Protein AF-A0AAU9VCQ1-F1 (afdb_monomer)

Mean predicted aligned error: 13.89 Å

pLDDT: mean 74.75, std 22.32, range [23.86, 97.75]

Foldseek 3Di:
DPDPPPDPDPVVCLQPLVLLLVLLVVLLLVLLVVVVVVVVVCVVVCVVDDDDDDDDDDDDDDDDDDDDDDDDDDDDDDDDQPLQPPPPPPCCVVVLVVVDDPPDDPDDDDVVVVVSVVVSVVSLVCQCVLVLFLQSNLSSVSSVVVVLVVLCLQCLLQLPLSSVLVSLVLVLLLCLLVVVVVSNVVSVRVSSVSVCCVVVVNPVVVVSSVRVQWDAPDPDRSRTDGPVVVCCVPVVPLQADPPDDCPPPDPDPVVVVVCVVCSVVVSVVVVVVCVVVVVDDDPPPCPCVDPVNVVVSVVVSVVSSVLQVVQPNSRDSPDDRHFHADSNHRDTDDPVVSCSSSCSSVSSVVSSVVVSVVSNVVPVD

Solvent-accessible surface area (backbone atoms only — not comparable to full-atom values): 21410 Å² total; per-residue (Å²): 130,87,59,93,80,76,63,91,46,64,77,55,52,73,54,47,52,58,42,54,34,51,33,49,52,47,53,49,48,53,49,49,52,53,49,52,50,58,48,50,62,41,54,73,57,41,80,85,59,82,83,83,84,91,83,84,85,86,88,86,88,86,82,89,88,83,90,88,87,87,86,88,88,80,87,89,76,94,77,79,53,92,72,53,71,95,35,55,70,56,51,44,60,45,55,51,52,73,65,54,81,77,88,56,86,85,75,89,62,63,66,76,52,49,52,54,51,50,55,46,53,53,51,53,47,42,26,66,76,34,80,60,12,45,26,23,17,45,58,54,48,50,33,51,58,47,48,43,54,49,44,33,53,45,12,39,20,68,27,39,49,68,49,33,51,54,31,50,58,65,48,37,18,52,23,44,45,70,70,33,66,68,61,25,53,53,48,52,54,51,50,52,61,54,52,42,29,69,73,72,66,33,76,62,42,56,45,38,52,76,18,74,72,24,48,66,87,52,92,56,83,69,42,26,38,52,54,64,64,50,42,50,72,39,67,47,45,78,67,48,47,94,78,63,62,87,69,87,70,62,94,49,65,67,59,54,50,51,46,65,76,45,42,69,56,52,52,52,53,54,49,52,52,25,54,78,69,66,67,56,78,75,84,63,83,57,60,74,73,34,65,74,43,46,59,48,48,53,49,54,34,50,55,49,42,54,46,26,67,72,56,42,48,55,67,54,88,88,56,67,43,92,43,35,52,38,56,89,74,59,45,69,57,54,70,71,59,46,51,54,62,64,42,32,61,60,52,0,44,54,48,46,54,50,50,55,52,56,60,48,62,67,71,82,112

Radius of gyration: 26.29 Å; Cα contacts (8 Å, |Δi|>4): 266; chains: 1; bounding box: 58×57×84 Å

Structure (mmCIF, N/CA/C/O backbone):
data_AF-A0AAU9VCQ1-F1
#
_entry.id   AF-A0AAU9VCQ1-F1
#
loop_
_atom_site.group_PDB
_atom_site.id
_atom_site.type_symbol
_atom_site.label_atom_id
_atom_site.label_alt_id
_atom_site.label_comp_id
_atom_site.label_asym_id
_atom_site.label_entity_id
_atom_site.label_seq_id
_atom_site.pdbx_PDB_ins_code
_atom_site.Cartn_x
_atom_site.Cartn_y
_atom_site.Cartn_z
_atom_site.occupancy
_atom_site.B_iso_or_equiv
_atom_site.auth_seq_id
_atom_site.auth_comp_id
_atom_site.auth_asym_id
_atom_site.auth_atom_id
_atom_site.pdbx_PDB_model_num
ATOM 1 N N . MET A 1 1 ? -13.057 24.698 0.449 1.00 27.52 1 MET A N 1
ATOM 2 C CA . MET A 1 1 ? -11.752 23.993 0.407 1.00 27.52 1 MET A CA 1
ATOM 3 C C . MET A 1 1 ? -11.819 22.985 -0.728 1.00 27.52 1 MET A C 1
ATOM 5 O O . MET A 1 1 ? -12.890 22.421 -0.900 1.00 27.52 1 MET A O 1
ATOM 9 N N . ASN A 1 2 ? -10.744 22.734 -1.480 1.00 27.31 2 ASN A N 1
ATOM 10 C CA . ASN A 1 2 ? -10.744 21.600 -2.415 1.00 27.31 2 ASN A CA 1
ATOM 11 C C . ASN A 1 2 ? -10.636 20.309 -1.598 1.00 27.31 2 ASN A C 1
ATOM 13 O O . ASN A 1 2 ? -9.775 20.225 -0.716 1.00 27.31 2 ASN A O 1
ATOM 17 N N . ASN A 1 3 ? -11.518 19.343 -1.857 1.00 31.70 3 ASN A N 1
ATOM 18 C CA . ASN A 1 3 ? -11.683 18.176 -0.995 1.00 31.70 3 ASN A CA 1
ATOM 19 C C . ASN A 1 3 ? -10.390 17.367 -0.824 1.00 31.70 3 ASN A C 1
ATOM 21 O O . ASN A 1 3 ? -9.505 17.318 -1.682 1.00 31.70 3 ASN A O 1
ATOM 25 N N . PHE A 1 4 ? -10.319 16.687 0.317 1.00 43.22 4 PHE A N 1
ATOM 26 C CA . PHE A 1 4 ? -9.240 15.777 0.693 1.00 43.22 4 PHE A CA 1
ATOM 27 C C . PHE A 1 4 ? -9.042 14.631 -0.319 1.00 43.22 4 PHE A C 1
ATOM 29 O O . PHE A 1 4 ? -7.909 14.211 -0.540 1.00 43.22 4 PHE A O 1
ATOM 36 N N . ILE A 1 5 ? -10.132 14.192 -0.960 1.00 41.22 5 ILE A N 1
ATOM 37 C CA . ILE A 1 5 ? -10.200 13.015 -1.842 1.00 41.22 5 ILE A CA 1
ATOM 38 C C . ILE A 1 5 ? -9.986 13.379 -3.329 1.00 41.22 5 ILE A C 1
ATOM 40 O O . ILE A 1 5 ? -9.324 12.640 -4.050 1.00 41.22 5 ILE A O 1
ATOM 44 N N . ASP A 1 6 ? -10.454 14.546 -3.787 1.00 37.41 6 ASP A N 1
ATOM 45 C CA . ASP A 1 6 ? -10.572 14.862 -5.228 1.00 37.41 6 ASP A CA 1
ATOM 46 C C . ASP A 1 6 ? -9.259 15.282 -5.927 1.00 37.41 6 ASP A C 1
ATOM 48 O O . ASP A 1 6 ? -9.223 15.509 -7.141 1.00 37.41 6 ASP A O 1
ATOM 52 N N . SER A 1 7 ? -8.152 15.440 -5.193 1.00 36.19 7 SER A N 1
ATOM 53 C CA . SER A 1 7 ? -6.910 15.965 -5.776 1.00 36.19 7 SER A CA 1
ATOM 54 C C . SER A 1 7 ? -6.110 14.890 -6.521 1.00 36.19 7 SER A C 1
ATOM 56 O O . SER A 1 7 ? -5.372 14.129 -5.895 1.00 36.19 7 SER A O 1
ATOM 58 N N . LYS A 1 8 ? -6.158 14.918 -7.859 1.00 43.47 8 LYS A N 1
ATOM 59 C CA . LYS A 1 8 ? -5.460 14.020 -8.814 1.00 43.47 8 LYS A CA 1
ATOM 60 C C . LYS A 1 8 ? -3.911 14.038 -8.767 1.00 43.47 8 LYS A C 1
ATOM 62 O O . LYS A 1 8 ? -3.253 13.635 -9.721 1.00 43.47 8 LYS A O 1
ATOM 67 N N . HIS A 1 9 ? -3.292 14.520 -7.690 1.00 53.38 9 HIS A N 1
ATOM 68 C CA . HIS A 1 9 ? -1.838 14.605 -7.551 1.00 53.38 9 HIS A CA 1
ATOM 69 C C . HIS A 1 9 ? -1.263 13.357 -6.870 1.00 53.38 9 HIS A C 1
ATOM 71 O O . HIS A 1 9 ? -1.192 13.291 -5.642 1.00 53.38 9 HIS A O 1
ATOM 77 N N . PHE A 1 10 ? -0.746 12.425 -7.675 1.00 54.12 10 PHE A N 1
ATOM 78 C CA . PHE A 1 10 ? -0.017 11.217 -7.251 1.00 54.12 10 PHE A CA 1
ATOM 79 C C . PHE A 1 10 ? 0.967 11.457 -6.087 1.00 54.12 10 PHE A C 1
ATOM 81 O O . PHE A 1 10 ? 0.961 10.730 -5.093 1.00 54.12 10 PHE A O 1
ATOM 88 N N . ASN A 1 11 ? 1.757 12.537 -6.148 1.00 55.78 11 ASN A N 1
ATOM 89 C CA . ASN A 1 11 ? 2.726 12.898 -5.104 1.00 55.78 11 ASN A CA 1
ATOM 90 C C . ASN A 1 11 ? 2.094 13.261 -3.742 1.00 55.78 11 ASN A C 1
ATOM 92 O O . ASN A 1 11 ? 2.760 13.126 -2.716 1.00 55.78 11 ASN A O 1
ATOM 96 N N . ARG A 1 12 ? 0.821 13.689 -3.698 1.00 59.88 12 ARG A N 1
ATOM 97 C CA . ARG A 1 12 ? 0.073 13.911 -2.447 1.00 59.88 12 ARG A CA 1
ATOM 98 C C . ARG A 1 12 ? -0.344 12.568 -1.845 1.00 59.88 12 ARG A C 1
ATOM 100 O O . ARG A 1 12 ? -0.033 12.306 -0.686 1.00 59.88 12 ARG A O 1
ATOM 107 N N . CYS A 1 13 ? -0.954 11.697 -2.650 1.00 68.44 13 CYS A N 1
ATOM 108 C CA . CYS A 1 13 ? -1.373 10.346 -2.261 1.00 68.44 13 CYS A CA 1
ATOM 109 C C . CYS A 1 13 ? -0.189 9.512 -1.736 1.00 68.44 13 CYS A C 1
ATOM 111 O O . CYS A 1 13 ? -0.271 8.937 -0.651 1.00 68.44 13 CYS A O 1
ATOM 113 N N . LYS A 1 14 ? 0.953 9.548 -2.442 1.00 71.50 14 LYS A N 1
ATOM 114 C CA . LYS A 1 14 ? 2.205 8.842 -2.103 1.00 71.50 14 LYS A CA 1
ATOM 115 C C . LYS A 1 14 ? 2.759 9.161 -0.703 1.00 71.50 14 LYS A C 1
ATOM 117 O O . LYS A 1 14 ? 3.490 8.346 -0.150 1.00 71.50 14 LYS A O 1
ATOM 122 N N . ARG A 1 15 ? 2.420 10.324 -0.130 1.00 81.62 15 ARG A N 1
ATOM 123 C CA . ARG A 1 15 ? 2.764 10.716 1.251 1.00 81.62 15 ARG A CA 1
ATOM 124 C C . ARG A 1 15 ? 1.598 10.530 2.225 1.00 81.62 15 ARG A C 1
ATOM 126 O O . ARG A 1 15 ? 1.821 10.178 3.377 1.00 81.62 15 ARG A O 1
ATOM 133 N N . LEU A 1 16 ? 0.368 10.777 1.777 1.00 85.56 16 LEU A N 1
ATOM 134 C CA . LEU A 1 16 ? -0.821 10.779 2.625 1.00 85.56 16 LEU A CA 1
ATOM 135 C C . LEU A 1 16 ? -1.233 9.372 3.081 1.00 85.56 16 LEU A C 1
ATOM 137 O O . LEU A 1 16 ? -1.441 9.171 4.275 1.00 85.56 16 LEU A O 1
ATOM 141 N N . HIS A 1 17 ? -1.313 8.396 2.171 1.00 91.38 17 HIS A N 1
ATOM 142 C CA . HIS A 1 17 ? -1.760 7.047 2.538 1.00 91.38 17 HIS A CA 1
ATOM 143 C C . HIS A 1 17 ? -0.839 6.364 3.568 1.00 91.38 17 HIS A C 1
ATOM 145 O O . HIS A 1 17 ? -1.377 5.824 4.534 1.00 91.38 17 HIS A O 1
ATOM 151 N N . PRO A 1 18 ? 0.508 6.457 3.470 1.00 92.38 18 PRO A N 1
ATOM 152 C CA . PRO A 1 18 ? 1.407 5.966 4.518 1.00 92.38 18 PRO A CA 1
ATOM 153 C C . PRO A 1 18 ? 1.221 6.642 5.883 1.00 92.38 18 PRO A C 1
ATOM 155 O O . PRO A 1 18 ? 1.295 5.956 6.895 1.00 92.38 18 PRO A O 1
ATOM 158 N N . LEU A 1 19 ? 0.932 7.951 5.939 1.00 93.06 19 LEU A N 1
ATOM 159 C CA . LEU A 1 19 ? 0.664 8.642 7.212 1.00 93.06 19 LEU A CA 1
ATOM 160 C C . LEU A 1 19 ? -0.644 8.166 7.862 1.00 93.06 19 LEU A C 1
ATOM 162 O O . LEU A 1 19 ? -0.677 7.956 9.069 1.00 93.06 19 LEU A O 1
ATOM 166 N N . ILE A 1 20 ? -1.700 7.945 7.070 1.00 94.56 20 ILE A N 1
ATOM 167 C CA . ILE A 1 20 ? -2.965 7.372 7.565 1.00 94.56 20 ILE A CA 1
ATOM 168 C C . ILE A 1 20 ? -2.750 5.919 8.018 1.00 94.56 20 ILE A C 1
ATOM 170 O O . ILE A 1 20 ? -3.224 5.532 9.080 1.00 94.56 20 ILE A O 1
ATOM 174 N N . SER A 1 21 ? -1.999 5.124 7.251 1.00 96.12 21 SER A N 1
ATOM 175 C CA . SER A 1 21 ? -1.662 3.740 7.606 1.00 96.12 21 SER A CA 1
ATOM 176 C C . SER A 1 21 ? -0.865 3.661 8.910 1.00 96.12 21 SER A C 1
ATOM 178 O O . SER A 1 21 ? -1.168 2.823 9.752 1.00 96.12 21 SER A O 1
ATOM 180 N N . ALA A 1 22 ? 0.105 4.558 9.111 1.00 96.06 22 ALA A N 1
ATOM 181 C CA . ALA A 1 22 ? 0.860 4.654 10.357 1.00 96.06 22 ALA A CA 1
ATOM 182 C C . ALA A 1 22 ? -0.028 5.085 11.536 1.00 96.06 22 ALA A C 1
ATOM 184 O O . ALA A 1 22 ? 0.068 4.493 12.604 1.00 96.06 22 ALA A O 1
ATOM 185 N N . ALA A 1 23 ? -0.929 6.057 11.346 1.00 97.00 23 ALA A N 1
ATOM 186 C CA . ALA A 1 23 ? -1.889 6.459 12.377 1.00 97.00 23 ALA A CA 1
ATOM 187 C C . ALA A 1 23 ? -2.790 5.289 12.808 1.00 97.00 23 ALA A C 1
ATOM 189 O O . ALA A 1 23 ? -2.938 5.037 13.999 1.00 97.00 23 ALA A O 1
ATOM 190 N N . LEU A 1 24 ? -3.339 4.538 11.848 1.00 97.75 24 LEU A N 1
ATOM 191 C CA . LEU A 1 24 ? -4.178 3.368 12.118 1.00 97.75 24 LEU A CA 1
ATOM 192 C C . LEU A 1 24 ? -3.393 2.231 12.792 1.00 97.75 24 LEU A C 1
ATOM 194 O O . LEU A 1 24 ? -3.896 1.637 13.737 1.00 97.75 24 LEU A O 1
ATOM 198 N N . GLN A 1 25 ? -2.154 1.961 12.368 1.00 97.00 25 GLN A N 1
ATOM 199 C CA . GLN A 1 25 ? -1.289 0.962 13.012 1.00 97.00 25 GLN A CA 1
ATOM 200 C C . GLN A 1 25 ? -0.899 1.361 14.446 1.00 97.00 25 GLN A C 1
ATOM 202 O O . GLN A 1 25 ? -0.820 0.488 15.305 1.00 97.00 25 GLN A O 1
ATOM 207 N N . ILE A 1 26 ? -0.706 2.657 14.728 1.00 96.81 26 ILE A N 1
ATOM 208 C CA . ILE A 1 26 ? -0.480 3.169 16.090 1.00 96.81 26 ILE A CA 1
ATOM 209 C C . ILE A 1 26 ? -1.734 2.976 16.948 1.00 96.81 26 ILE A C 1
ATOM 211 O O . ILE A 1 26 ? -1.635 2.381 18.013 1.00 96.81 26 ILE A O 1
ATOM 215 N N . LEU A 1 27 ? -2.911 3.399 16.473 1.00 97.25 27 LEU A N 1
ATOM 216 C CA . LEU A 1 27 ? -4.184 3.241 17.194 1.00 97.25 27 LEU A CA 1
ATOM 217 C C . LEU A 1 27 ? -4.510 1.768 17.498 1.00 97.25 27 LEU A C 1
ATOM 219 O O . LEU A 1 27 ? -4.931 1.433 18.602 1.00 97.25 27 LEU A O 1
ATOM 223 N N . HIS A 1 28 ? -4.270 0.880 16.532 1.00 97.56 28 HIS A N 1
ATOM 224 C CA . HIS A 1 28 ? -4.457 -0.562 16.677 1.00 97.56 28 HIS A CA 1
ATOM 225 C C . HIS A 1 28 ? -3.469 -1.183 17.685 1.00 97.56 28 HIS A C 1
ATOM 227 O O . HIS A 1 28 ? -3.849 -2.050 18.470 1.00 97.56 28 HIS A O 1
ATOM 233 N N . PHE A 1 29 ? -2.216 -0.713 17.718 1.00 96.38 29 PHE A N 1
ATOM 234 C CA . PHE A 1 29 ? -1.225 -1.155 18.704 1.00 96.38 29 PHE A CA 1
ATOM 235 C C . PHE A 1 29 ? -1.496 -0.592 20.109 1.00 96.38 29 PHE A C 1
ATOM 237 O O . PHE A 1 29 ? -1.371 -1.326 21.083 1.00 96.38 29 PHE A O 1
ATOM 244 N N . GLU A 1 30 ? -1.937 0.666 20.233 1.00 95.25 30 GLU A N 1
ATOM 245 C CA . GLU A 1 30 ? -2.430 1.235 21.498 1.00 95.25 30 GLU A CA 1
ATOM 246 C C . GLU A 1 30 ? -3.579 0.380 22.064 1.00 95.25 30 GLU A C 1
ATOM 248 O O . GLU A 1 30 ? -3.539 -0.016 23.228 1.00 95.25 30 GLU A O 1
ATOM 253 N N . GLN A 1 31 ? -4.554 0.013 21.224 1.00 95.56 31 GLN A N 1
ATOM 254 C CA . GLN A 1 31 ? -5.686 -0.825 21.624 1.00 95.56 31 GLN A CA 1
ATOM 255 C C . GLN A 1 31 ? -5.269 -2.249 22.043 1.00 95.56 31 GLN A C 1
ATOM 257 O O . GLN A 1 31 ? -5.830 -2.788 23.002 1.00 95.56 31 GLN A O 1
ATOM 262 N N . TYR A 1 32 ? -4.275 -2.838 21.369 1.00 95.38 32 TYR A N 1
ATOM 263 C CA . TYR A 1 32 ? -3.663 -4.114 21.758 1.00 95.38 32 TYR A CA 1
ATOM 264 C C . TYR A 1 32 ? -2.947 -4.028 23.114 1.00 95.38 32 TYR A C 1
ATOM 266 O O . TYR A 1 32 ? -3.140 -4.898 23.961 1.00 95.38 32 TYR A O 1
ATOM 274 N N . LEU A 1 33 ? -2.173 -2.967 23.369 1.00 93.31 33 LEU A N 1
ATOM 275 C CA . LEU A 1 33 ? -1.506 -2.777 24.662 1.00 93.31 33 LEU A CA 1
ATOM 276 C C . LEU A 1 33 ? -2.517 -2.621 25.808 1.00 93.31 33 LEU A C 1
ATOM 278 O O . LEU A 1 33 ? -2.337 -3.234 26.859 1.00 93.31 33 LEU A O 1
ATOM 282 N N . SER A 1 34 ? -3.613 -1.885 25.600 1.00 91.38 34 SER A N 1
ATOM 283 C CA . SER A 1 34 ? -4.709 -1.824 26.578 1.00 91.38 34 SER A CA 1
ATOM 284 C C . SER A 1 34 ? -5.420 -3.170 26.758 1.00 91.38 34 SER A C 1
ATOM 286 O O . SER A 1 34 ? -5.861 -3.483 27.861 1.00 91.38 34 SER A O 1
ATOM 288 N N . HIS A 1 35 ? -5.508 -4.002 25.715 1.00 87.81 35 HIS A N 1
ATOM 289 C CA . HIS A 1 35 ? -6.034 -5.363 25.837 1.00 87.81 35 HIS A CA 1
ATOM 290 C C . HIS A 1 35 ? -5.107 -6.269 26.667 1.00 87.81 35 HIS A C 1
ATOM 292 O O . HIS A 1 35 ? -5.603 -6.974 27.541 1.00 87.81 35 HIS A O 1
ATOM 298 N N . LEU A 1 36 ? -3.783 -6.196 26.473 1.00 87.81 36 LEU A N 1
ATOM 299 C CA . LEU A 1 36 ? -2.804 -6.908 27.308 1.00 87.81 36 LEU A CA 1
ATOM 300 C C . LEU A 1 36 ? -2.858 -6.470 28.778 1.00 87.81 36 LEU A C 1
ATOM 302 O O . LEU A 1 36 ? -2.822 -7.319 29.662 1.00 87.81 36 LEU A O 1
ATOM 306 N N . GLN A 1 37 ? -2.977 -5.167 29.050 1.00 83.44 37 GLN A N 1
ATOM 307 C CA . GLN A 1 37 ? -3.137 -4.654 30.418 1.00 83.44 37 GLN A CA 1
ATOM 308 C C . GLN A 1 37 ? -4.382 -5.259 31.081 1.00 83.44 37 GLN A C 1
ATOM 310 O O . GLN A 1 37 ? -4.270 -5.902 32.120 1.00 83.44 37 GLN A O 1
ATOM 315 N N . LEU A 1 38 ? -5.532 -5.200 30.402 1.00 73.12 38 LEU A N 1
ATOM 316 C CA . LEU A 1 38 ? -6.779 -5.813 30.870 1.00 73.12 38 LEU A CA 1
ATOM 317 C C . LEU A 1 38 ? -6.717 -7.346 31.005 1.00 73.12 38 LEU A C 1
ATOM 319 O O . LEU A 1 38 ? -7.539 -7.908 31.724 1.00 73.12 38 LEU A O 1
ATOM 323 N N . LEU A 1 39 ? -5.806 -8.037 30.310 1.00 72.06 39 LEU A N 1
ATOM 324 C CA . LEU A 1 39 ? -5.568 -9.474 30.489 1.00 72.06 39 LEU A CA 1
ATOM 325 C C . LEU A 1 39 ? -4.691 -9.759 31.714 1.00 72.06 39 LEU A C 1
ATOM 327 O O . LEU A 1 39 ? -4.984 -10.702 32.442 1.00 72.06 39 LEU A O 1
ATOM 331 N N . ASN A 1 40 ? -3.679 -8.932 31.983 1.00 73.00 40 ASN A N 1
ATOM 332 C CA . ASN A 1 40 ? -2.837 -9.050 33.176 1.00 73.00 40 ASN A CA 1
ATOM 333 C C . ASN A 1 40 ? -3.635 -8.733 34.452 1.00 73.00 40 ASN A C 1
ATOM 335 O O . ASN A 1 40 ? -3.652 -9.545 35.374 1.00 73.00 40 ASN A O 1
ATOM 339 N N . ASP A 1 41 ? -4.400 -7.635 34.456 1.00 66.69 41 ASP A N 1
ATOM 340 C CA . ASP A 1 41 ? -5.294 -7.258 35.564 1.00 66.69 41 ASP A CA 1
ATOM 341 C C . ASP A 1 41 ? -6.358 -8.351 35.832 1.00 66.69 41 ASP A C 1
ATOM 343 O O . ASP A 1 41 ? -6.782 -8.588 36.969 1.00 66.69 41 ASP A O 1
ATOM 347 N N . LYS A 1 42 ? -6.778 -9.066 34.776 1.00 60.12 42 LYS A N 1
ATOM 348 C CA . LYS A 1 42 ? -7.639 -10.255 34.879 1.00 60.12 42 LYS A CA 1
ATOM 349 C C . LYS A 1 42 ? -6.900 -11.500 35.349 1.00 60.12 42 LYS A C 1
ATOM 351 O O . LYS A 1 42 ? -7.528 -12.334 35.988 1.00 60.12 42 LYS A O 1
ATOM 356 N N . HIS A 1 43 ? -5.611 -11.662 35.070 1.00 53.59 43 HIS A N 1
ATOM 357 C CA . HIS A 1 43 ? -4.838 -12.801 35.565 1.00 53.59 43 HIS A CA 1
ATOM 358 C C . HIS A 1 43 ? -4.624 -12.734 37.082 1.00 53.59 43 HIS A C 1
ATOM 360 O O . HIS A 1 43 ? -4.776 -13.754 37.753 1.00 53.59 43 HIS A O 1
ATOM 366 N N . ASP A 1 44 ? -4.392 -11.539 37.631 1.00 47.28 44 ASP A N 1
ATOM 367 C CA . ASP A 1 44 ? -4.302 -11.345 39.083 1.00 47.28 44 ASP A CA 1
ATOM 368 C C . ASP A 1 44 ? -5.659 -11.552 39.785 1.00 47.28 44 ASP A C 1
ATOM 370 O O . ASP A 1 44 ? -5.705 -12.084 40.892 1.00 47.28 44 ASP A O 1
ATOM 374 N N . THR A 1 45 ? -6.780 -11.208 39.135 1.00 45.41 45 THR A N 1
ATOM 375 C CA . THR A 1 45 ? -8.135 -11.348 39.717 1.00 45.41 45 THR A CA 1
ATOM 376 C C . THR A 1 45 ? -8.844 -12.682 39.431 1.00 45.41 45 THR A C 1
ATOM 378 O O . THR A 1 45 ? -9.786 -13.034 40.140 1.00 45.41 45 THR A O 1
ATOM 381 N N . SER A 1 46 ? -8.407 -13.470 38.441 1.00 42.94 46 SER A N 1
ATOM 382 C CA . SER A 1 46 ? -9.025 -14.769 38.094 1.00 42.94 46 SER A CA 1
ATOM 383 C C . SER A 1 46 ? -8.522 -15.954 38.924 1.00 42.94 46 SER A C 1
ATOM 385 O O . SER A 1 46 ? -9.199 -16.980 38.974 1.00 42.94 46 SER A O 1
ATOM 387 N N . ASN A 1 47 ? -7.414 -15.803 39.658 1.00 37.41 47 ASN A N 1
ATOM 388 C CA . ASN A 1 47 ? -6.937 -16.823 40.603 1.00 37.41 47 ASN A CA 1
ATOM 389 C C . ASN A 1 47 ? -7.893 -17.064 41.793 1.00 37.41 47 ASN A C 1
ATOM 391 O O . ASN A 1 47 ? -7.825 -18.126 42.407 1.00 37.41 47 ASN A O 1
ATOM 395 N N . GLU A 1 48 ? -8.799 -16.128 42.110 1.00 35.78 48 GLU A N 1
ATOM 396 C CA . GLU A 1 48 ? -9.824 -16.314 43.157 1.00 35.78 48 GLU A CA 1
ATOM 397 C C . GLU A 1 48 ? -11.213 -16.694 42.611 1.00 35.78 48 GLU A C 1
ATOM 399 O O . GLU A 1 48 ? -12.079 -17.121 43.377 1.00 35.78 48 GLU A O 1
ATOM 404 N N . ALA A 1 49 ? -11.454 -16.565 41.299 1.00 35.12 49 ALA A N 1
ATOM 405 C CA . ALA A 1 49 ? -12.788 -16.721 40.722 1.00 35.12 49 ALA A CA 1
ATOM 406 C C . ALA A 1 49 ? -12.786 -17.274 39.285 1.00 35.12 49 ALA A C 1
ATOM 408 O O . ALA A 1 49 ? -12.874 -16.525 38.316 1.00 35.12 49 ALA A O 1
ATOM 409 N N . VAL A 1 50 ? -12.816 -18.604 39.160 1.00 32.47 50 VAL A N 1
ATOM 410 C CA . VAL A 1 50 ? -13.955 -19.331 38.560 1.00 32.47 50 VAL A CA 1
ATOM 411 C C . VAL A 1 50 ? -13.845 -20.816 38.915 1.00 32.47 50 VAL A C 1
ATOM 413 O O . VAL A 1 50 ? -12.893 -21.510 38.571 1.00 32.47 50 VAL A O 1
ATOM 416 N N . SER A 1 51 ? -14.873 -21.323 39.588 1.00 28.41 51 SER A N 1
ATOM 417 C CA . SER A 1 51 ? -15.165 -22.749 39.681 1.00 28.41 51 SER A CA 1
ATOM 418 C C . SER A 1 51 ? -16.646 -22.930 39.368 1.00 28.41 51 SER A C 1
ATOM 420 O O . SER A 1 51 ? -17.460 -22.166 39.888 1.00 28.41 51 SER A O 1
ATOM 422 N N . LYS A 1 52 ? -16.957 -23.982 38.598 1.00 29.09 52 LYS A N 1
ATOM 423 C CA . LYS A 1 52 ? -18.289 -24.489 38.204 1.00 29.09 52 LYS A CA 1
ATOM 424 C C . LYS A 1 52 ? -18.918 -23.929 36.917 1.00 29.09 52 LYS A C 1
ATOM 426 O O . LYS A 1 52 ? -19.388 -22.800 36.876 1.00 29.09 52 LYS A O 1
ATOM 431 N N . ASN A 1 53 ? -19.058 -24.877 35.985 1.00 28.62 53 ASN A N 1
ATOM 432 C CA . ASN A 1 53 ? -20.142 -25.093 35.020 1.00 28.62 53 ASN A CA 1
ATOM 433 C C . ASN A 1 53 ? -20.205 -24.119 33.824 1.00 28.62 53 ASN A C 1
ATOM 435 O O . ASN A 1 53 ? -20.289 -22.911 34.000 1.00 28.62 53 ASN A O 1
ATOM 439 N N . GLU A 1 54 ? -20.074 -24.552 32.564 1.00 26.56 54 GLU A N 1
ATOM 440 C CA . GLU A 1 54 ? -20.738 -25.653 31.819 1.00 26.56 54 GLU A CA 1
ATOM 441 C C . GLU A 1 54 ? -22.220 -25.402 31.493 1.00 26.56 54 GLU A C 1
ATOM 443 O O . GLU A 1 54 ? -23.091 -25.604 32.337 1.00 26.56 54 GLU A O 1
ATOM 448 N N . ALA A 1 55 ? -22.494 -25.069 30.225 1.00 27.22 55 ALA A N 1
ATOM 449 C CA . ALA A 1 55 ? -23.342 -25.864 29.322 1.00 27.22 55 ALA A CA 1
ATOM 450 C C . ALA A 1 55 ? -23.252 -25.301 27.886 1.00 27.22 55 ALA A C 1
ATOM 452 O O . ALA A 1 55 ? -23.303 -24.085 27.702 1.00 27.22 55 ALA A O 1
ATOM 453 N N . LEU A 1 56 ? -23.130 -26.167 26.872 1.00 27.30 56 LEU A N 1
ATOM 454 C CA . LEU A 1 56 ? -23.189 -25.757 25.463 1.00 27.30 56 LEU A CA 1
ATOM 455 C C . LEU A 1 56 ? -24.640 -25.654 24.958 1.00 27.30 56 LEU A C 1
ATOM 457 O O . LEU A 1 56 ? -25.476 -26.501 25.261 1.00 27.30 56 LEU A O 1
ATOM 461 N N . GLU A 1 57 ? -24.879 -24.580 24.206 1.00 24.92 57 GLU A N 1
ATOM 462 C CA . GLU A 1 57 ? -25.363 -24.523 22.812 1.00 24.92 57 GLU A CA 1
ATOM 463 C C . GLU A 1 57 ? -26.452 -25.492 22.299 1.00 24.92 57 GLU A C 1
ATOM 465 O O . GLU A 1 57 ? -26.446 -26.701 22.514 1.00 24.92 57 GLU A O 1
ATOM 470 N N . GLY A 1 58 ? -27.364 -24.924 21.498 1.00 25.98 58 GLY A N 1
ATOM 471 C CA . GLY A 1 58 ? -28.340 -25.650 20.681 1.00 25.98 58 GLY A CA 1
ATOM 472 C C . GLY A 1 58 ? -27.899 -25.784 19.219 1.00 25.98 58 GLY A C 1
ATOM 473 O O . GLY A 1 58 ? -26.899 -25.207 18.804 1.00 25.98 58 GLY A O 1
ATOM 474 N N . ASN A 1 59 ? -28.666 -26.532 18.423 1.00 24.58 59 ASN A N 1
ATOM 475 C CA . ASN A 1 59 ? -28.276 -26.935 17.071 1.00 24.58 59 ASN A CA 1
ATOM 476 C C . ASN A 1 59 ? -29.409 -26.666 16.061 1.00 24.58 59 ASN A C 1
ATOM 478 O O . ASN A 1 59 ? -30.537 -27.106 16.287 1.00 24.58 59 ASN A O 1
ATOM 482 N N . ALA A 1 60 ? -29.123 -25.967 14.956 1.00 23.86 60 ALA A N 1
ATOM 483 C CA . ALA A 1 60 ? -30.051 -25.780 13.835 1.00 23.86 60 ALA A CA 1
ATOM 484 C C . ALA A 1 60 ? -29.294 -25.468 12.529 1.00 23.86 60 ALA A C 1
ATOM 486 O O . ALA A 1 60 ? -28.569 -24.481 12.440 1.00 23.86 60 ALA A O 1
ATOM 487 N N . SER A 1 61 ? -29.483 -26.308 11.511 1.00 24.77 61 SER A N 1
ATOM 488 C CA . SER A 1 61 ? -28.853 -26.212 10.185 1.00 24.77 61 SER A CA 1
ATOM 489 C C . SER A 1 61 ? -29.773 -25.576 9.137 1.00 24.77 61 SER A C 1
ATOM 491 O O . SER A 1 61 ? -30.975 -25.839 9.160 1.00 24.77 61 SER A O 1
ATOM 493 N N . LEU A 1 62 ? -29.211 -24.879 8.143 1.00 24.12 62 LEU A N 1
ATOM 494 C CA . LEU A 1 62 ? -29.883 -24.546 6.875 1.00 24.12 62 LEU A CA 1
ATOM 495 C C . LEU A 1 62 ? -28.902 -24.630 5.691 1.00 24.12 62 LEU A C 1
ATOM 497 O O . LEU A 1 62 ? -27.691 -24.666 5.899 1.00 24.12 62 LEU A O 1
ATOM 501 N N . SER A 1 63 ? -29.444 -24.744 4.475 1.00 25.66 63 SER A N 1
ATOM 502 C CA . SER A 1 63 ? -28.748 -25.219 3.271 1.00 25.66 63 SER A CA 1
ATOM 503 C C . SER A 1 63 ? -28.297 -24.130 2.286 1.00 25.66 63 SER A C 1
ATOM 505 O O . SER A 1 63 ? -28.678 -22.967 2.390 1.00 25.66 63 SER A O 1
ATOM 507 N N . GLU A 1 64 ? -27.509 -24.568 1.305 1.00 24.06 64 GLU A N 1
ATOM 508 C CA . GLU A 1 64 ? -27.002 -23.828 0.140 1.00 24.06 64 GLU A CA 1
ATOM 509 C C . GLU A 1 64 ? -28.094 -23.533 -0.917 1.00 24.06 64 GLU A C 1
ATO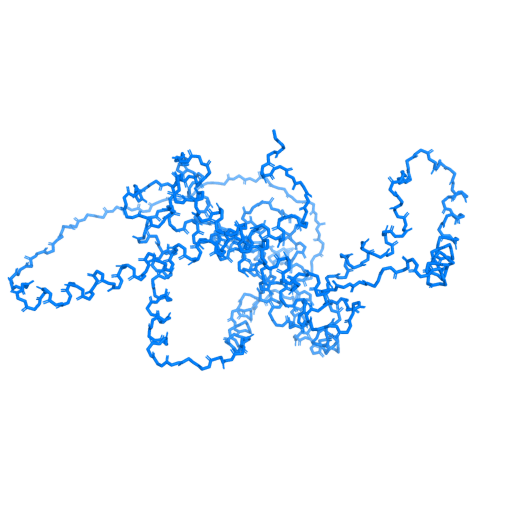M 511 O O . GLU A 1 64 ? -29.083 -24.261 -0.980 1.00 24.06 64 GLU A O 1
ATOM 516 N N . ASP A 1 65 ? -27.885 -22.504 -1.757 1.00 24.89 65 ASP A N 1
ATOM 517 C CA . ASP A 1 65 ? -28.153 -22.500 -3.216 1.00 24.89 65 ASP A CA 1
ATOM 518 C C . ASP A 1 65 ? -27.598 -21.204 -3.875 1.00 24.89 65 ASP A C 1
ATOM 520 O O . ASP A 1 65 ? -27.474 -20.170 -3.215 1.00 24.89 65 ASP A O 1
ATOM 524 N N . ASP A 1 66 ? -27.235 -21.257 -5.166 1.00 26.14 66 ASP A N 1
ATOM 525 C CA . ASP A 1 66 ? -26.491 -20.223 -5.935 1.00 26.14 66 ASP A CA 1
ATOM 526 C C . ASP A 1 66 ? -26.813 -20.348 -7.461 1.00 26.14 66 ASP A C 1
ATOM 528 O O . ASP A 1 66 ? -27.608 -21.213 -7.836 1.00 26.14 66 ASP A O 1
ATOM 532 N N . PRO A 1 67 ? -26.136 -19.659 -8.408 1.00 40.72 67 PRO A N 1
ATOM 533 C CA . PRO A 1 67 ? -26.090 -18.223 -8.735 1.00 40.72 67 PRO A CA 1
ATOM 534 C C . PRO A 1 67 ? -26.944 -17.854 -9.981 1.00 40.72 67 PRO A C 1
ATOM 536 O O . PRO A 1 67 ? -27.599 -18.690 -10.605 1.00 40.72 67 PRO A O 1
ATOM 539 N N . THR A 1 68 ? -26.839 -16.612 -10.491 1.00 25.23 68 THR A N 1
ATOM 540 C CA . THR A 1 68 ? -27.028 -16.340 -11.942 1.00 25.23 68 THR A CA 1
ATOM 541 C C . THR A 1 68 ? -26.153 -15.174 -12.449 1.00 25.23 68 THR A C 1
ATOM 543 O O . THR A 1 68 ? -25.763 -14.301 -11.679 1.00 25.23 68 THR A O 1
ATOM 546 N N . MET A 1 69 ? -25.799 -15.167 -13.746 1.00 24.75 69 MET A N 1
ATOM 547 C CA . MET A 1 69 ? -24.786 -14.274 -14.351 1.00 24.75 69 MET A CA 1
ATOM 548 C C . MET A 1 69 ? -25.343 -13.144 -15.243 1.00 24.75 69 MET A C 1
ATOM 550 O O . MET A 1 69 ? -26.474 -13.205 -15.714 1.00 24.75 69 MET A O 1
ATOM 554 N N . ALA A 1 70 ? -24.469 -12.188 -15.595 1.00 24.67 70 ALA A N 1
ATOM 555 C CA . ALA A 1 70 ? -24.587 -11.341 -16.789 1.00 24.67 70 ALA A CA 1
ATOM 556 C C . ALA A 1 70 ? -23.213 -11.133 -17.479 1.00 24.67 70 ALA A C 1
ATOM 558 O O . ALA A 1 70 ? -22.177 -11.101 -16.816 1.00 24.67 70 ALA A O 1
ATOM 559 N N . GLN A 1 71 ? -23.219 -10.997 -18.811 1.00 25.36 71 GLN A N 1
ATOM 560 C CA . GLN A 1 71 ? -22.066 -10.740 -19.705 1.00 25.36 71 GLN A CA 1
ATOM 561 C C . GLN A 1 71 ? -22.140 -9.285 -20.245 1.00 25.36 71 GLN A C 1
ATOM 563 O O . GLN A 1 71 ? -23.132 -8.606 -19.995 1.00 25.36 71 GLN A O 1
ATOM 568 N N . GLU A 1 72 ? -21.190 -8.698 -20.987 1.00 26.78 72 GLU A N 1
ATOM 569 C CA . GLU A 1 72 ? -19.927 -9.173 -21.605 1.00 26.78 72 GLU A CA 1
ATOM 570 C C . GLU A 1 72 ? -18.763 -8.211 -21.168 1.00 26.78 72 GLU A C 1
ATOM 572 O O . GLU A 1 72 ? -18.749 -7.848 -19.997 1.00 26.78 72 GLU A O 1
ATOM 577 N N . ASN A 1 73 ? -17.735 -7.727 -21.893 1.00 27.88 73 ASN A N 1
ATOM 578 C CA . ASN A 1 73 ? -17.282 -7.798 -23.293 1.00 27.88 73 ASN A CA 1
ATOM 579 C C . ASN A 1 73 ? -15.737 -7.839 -23.401 1.00 27.88 73 ASN A C 1
ATOM 581 O O . ASN A 1 73 ? -15.035 -7.418 -22.472 1.00 27.88 73 ASN A O 1
ATOM 585 N N . SER A 1 74 ? -15.179 -8.290 -24.539 1.00 26.92 74 SER A N 1
ATOM 586 C CA . SER A 1 74 ? -13.760 -8.030 -24.838 1.00 26.92 74 SER A CA 1
ATOM 587 C C . SER A 1 74 ? -13.353 -7.943 -26.316 1.00 26.92 74 SER A C 1
ATOM 589 O O . SER A 1 74 ? -13.487 -8.893 -27.083 1.00 26.92 74 SER A O 1
ATOM 591 N N . SER A 1 75 ? -12.629 -6.874 -26.667 1.00 28.66 75 SER A N 1
ATOM 592 C CA . SER A 1 75 ? -11.683 -6.881 -27.794 1.00 28.66 75 SER A CA 1
ATOM 593 C C . SER A 1 75 ? -10.544 -7.883 -27.544 1.00 28.66 75 SER A C 1
ATOM 595 O O . SER A 1 75 ? -10.047 -7.982 -26.417 1.00 28.66 75 SER A O 1
ATOM 597 N N . ARG A 1 76 ? -10.108 -8.617 -28.576 1.00 31.34 76 ARG A N 1
ATOM 598 C CA . ARG A 1 76 ? -9.081 -9.667 -28.450 1.00 31.34 76 ARG A CA 1
ATOM 599 C C . ARG A 1 76 ? -7.666 -9.083 -28.349 1.00 31.34 76 ARG A C 1
ATOM 601 O O . ARG A 1 76 ? -7.243 -8.325 -29.216 1.00 31.34 76 ARG A O 1
ATOM 608 N N . ILE A 1 77 ? -6.934 -9.498 -27.318 1.00 35.91 77 ILE A N 1
ATOM 609 C CA . ILE A 1 77 ? -5.470 -9.411 -27.219 1.00 35.91 77 ILE A CA 1
ATOM 610 C C . ILE A 1 77 ? -4.948 -10.827 -27.488 1.00 35.91 77 ILE A C 1
ATOM 612 O O . ILE A 1 77 ? -5.569 -11.788 -27.038 1.00 35.91 77 ILE A O 1
ATOM 616 N N . ASN A 1 78 ? -3.851 -10.967 -28.233 1.00 33.38 78 ASN A N 1
ATOM 617 C CA . ASN A 1 78 ? -3.270 -12.277 -28.527 1.00 33.38 78 ASN A CA 1
ATOM 618 C C . ASN A 1 78 ? -2.320 -12.682 -27.388 1.00 33.38 78 ASN A C 1
ATOM 620 O O . ASN A 1 78 ? -1.372 -11.950 -27.102 1.00 33.38 78 ASN A O 1
ATOM 624 N N . PHE A 1 79 ? -2.585 -13.817 -26.741 1.00 42.69 79 PHE A N 1
ATOM 625 C CA . PHE A 1 79 ? -1.783 -14.358 -25.637 1.00 42.69 79 PHE A CA 1
ATOM 626 C C . PHE A 1 79 ? -1.006 -15.600 -26.095 1.00 42.69 79 PHE A C 1
ATOM 628 O O . PHE A 1 79 ? -1.448 -16.316 -26.990 1.00 42.69 79 PHE A O 1
ATOM 635 N N . ASP A 1 80 ? 0.147 -15.852 -25.475 1.00 44.25 80 ASP A N 1
ATOM 636 C CA . ASP A 1 80 ? 0.881 -17.113 -25.620 1.00 44.25 80 ASP A CA 1
ATOM 637 C C . ASP A 1 80 ? 0.354 -18.120 -24.574 1.00 44.25 80 ASP A C 1
ATOM 639 O O . ASP A 1 80 ? 0.403 -17.811 -23.381 1.00 44.25 80 ASP A O 1
ATOM 643 N N . PRO A 1 81 ? -0.169 -19.291 -24.983 1.00 40.03 81 PRO A N 1
ATOM 644 C CA . PRO A 1 81 ? -0.741 -20.286 -24.072 1.00 40.03 81 PRO A CA 1
ATOM 645 C C . PRO A 1 81 ? 0.312 -21.065 -23.275 1.00 40.03 81 PRO A C 1
ATOM 647 O O . PRO A 1 81 ? 0.035 -21.528 -22.168 1.00 40.03 81 PRO A O 1
ATOM 650 N N . ASN A 1 82 ? 1.537 -21.195 -23.797 1.00 46.09 82 ASN A N 1
ATOM 651 C CA . ASN A 1 82 ? 2.543 -22.127 -23.271 1.00 46.09 82 ASN A CA 1
ATOM 652 C C . ASN A 1 82 ? 3.173 -21.679 -21.935 1.00 46.09 82 ASN A C 1
ATOM 654 O O . ASN A 1 82 ? 4.102 -22.314 -21.449 1.00 46.09 82 ASN A O 1
ATOM 658 N N . ILE A 1 83 ? 2.688 -20.579 -21.347 1.00 49.28 83 ILE A N 1
ATOM 659 C CA . ILE A 1 83 ? 3.125 -20.042 -20.046 1.00 49.28 83 ILE A CA 1
ATOM 660 C C . ILE A 1 83 ? 2.185 -20.422 -18.894 1.00 49.28 83 ILE A C 1
ATOM 662 O O . ILE A 1 83 ? 2.501 -20.165 -17.734 1.00 49.28 83 ILE A O 1
ATOM 666 N N . PHE A 1 84 ? 0.998 -20.948 -19.204 1.00 49.97 84 PHE A N 1
ATOM 667 C CA . PHE A 1 84 ? -0.098 -21.036 -18.238 1.00 49.97 84 PHE A CA 1
ATOM 668 C C . PHE A 1 84 ? -0.702 -22.440 -18.079 1.00 49.97 84 PHE A C 1
ATOM 670 O O . PHE A 1 84 ? -1.429 -22.662 -17.108 1.00 49.97 84 PHE A O 1
ATOM 677 N N . GLY A 1 85 ? -0.412 -23.379 -18.987 1.00 43.16 85 GLY A N 1
ATOM 678 C CA . GLY A 1 85 ? -0.797 -24.784 -18.831 1.00 43.16 85 GLY A CA 1
ATOM 679 C C . GLY A 1 85 ? -0.103 -25.412 -17.621 1.00 43.16 85 GLY A C 1
ATOM 680 O O . GLY A 1 85 ? 1.117 -25.339 -17.530 1.00 43.16 85 GLY A O 1
ATOM 681 N N . GLU A 1 86 ? -0.898 -25.969 -16.702 1.00 44.62 86 GLU A N 1
ATOM 682 C CA . GLU A 1 86 ? -0.481 -26.723 -15.504 1.00 44.62 86 GLU A CA 1
ATOM 683 C C . GLU A 1 86 ? 0.802 -26.240 -14.802 1.00 44.62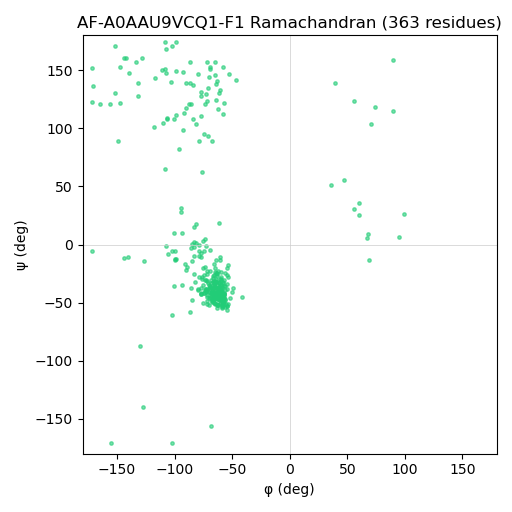 86 GLU A C 1
ATOM 685 O O . GLU A 1 86 ? 1.664 -27.059 -14.509 1.00 44.62 86 GLU A O 1
ATOM 690 N N . ASP A 1 87 ? 0.907 -24.934 -14.491 1.00 50.56 87 ASP A N 1
ATOM 691 C CA . ASP A 1 87 ? 1.433 -24.545 -13.168 1.00 50.56 87 ASP A CA 1
ATOM 692 C C . ASP A 1 87 ? 1.365 -23.060 -12.763 1.00 50.56 87 ASP A C 1
ATOM 694 O O . ASP A 1 87 ? 1.719 -22.789 -11.627 1.00 50.56 87 ASP A O 1
ATOM 698 N N . LEU A 1 88 ? 0.951 -22.056 -13.559 1.00 50.25 88 LEU A N 1
ATOM 699 C CA . LEU A 1 88 ? 1.235 -20.649 -13.158 1.00 50.25 88 LEU A CA 1
ATOM 700 C C . LEU A 1 88 ? 0.743 -20.261 -11.741 1.00 50.25 88 LEU A C 1
ATOM 702 O O . LEU A 1 88 ? 1.426 -19.510 -11.049 1.00 50.25 88 LEU A O 1
ATOM 706 N N . SER A 1 89 ? -0.385 -20.795 -11.267 1.00 48.16 89 SER A N 1
ATOM 707 C CA . SER A 1 89 ? -0.836 -20.623 -9.877 1.00 48.16 89 SER A CA 1
ATOM 708 C C . SER A 1 89 ? -0.014 -21.424 -8.856 1.00 48.16 89 SER A C 1
ATOM 710 O O . SER A 1 89 ? 0.272 -20.902 -7.782 1.00 48.16 89 SER A O 1
ATOM 712 N N . ALA A 1 90 ? 0.393 -22.655 -9.165 1.00 51.31 90 ALA A N 1
ATOM 713 C CA . ALA A 1 90 ? 1.125 -23.546 -8.264 1.00 51.31 90 ALA A CA 1
ATOM 714 C C . ALA A 1 90 ? 2.651 -23.321 -8.290 1.00 51.31 90 ALA A C 1
ATOM 716 O O . ALA A 1 90 ? 3.253 -23.253 -7.221 1.00 51.31 90 ALA A O 1
ATOM 717 N N . PHE A 1 91 ? 3.262 -23.030 -9.441 1.00 53.44 91 PHE A N 1
ATOM 718 C CA . PHE A 1 91 ? 4.586 -22.415 -9.550 1.00 53.44 91 PHE A CA 1
ATOM 719 C C . PHE A 1 91 ? 4.633 -21.084 -8.805 1.00 53.44 91 PHE A C 1
ATOM 721 O O . PHE A 1 91 ? 5.602 -20.845 -8.100 1.00 53.44 91 PHE A O 1
ATOM 728 N N . MET A 1 92 ? 3.613 -20.218 -8.888 1.00 54.84 92 MET A N 1
ATOM 729 C CA . MET A 1 92 ? 3.612 -18.996 -8.071 1.00 54.84 92 MET A CA 1
ATOM 730 C C . MET A 1 92 ? 3.449 -19.310 -6.583 1.00 54.84 92 MET A C 1
ATOM 732 O O . MET A 1 92 ? 4.236 -18.811 -5.789 1.00 54.84 92 MET A O 1
ATOM 736 N N . ASN A 1 93 ? 2.526 -20.188 -6.185 1.00 51.12 93 ASN A N 1
ATOM 737 C CA . ASN A 1 93 ? 2.386 -20.589 -4.781 1.00 51.12 93 ASN A CA 1
ATOM 738 C C . ASN A 1 93 ? 3.633 -21.310 -4.230 1.00 51.12 93 ASN A C 1
ATOM 740 O O . ASN A 1 93 ? 3.887 -21.218 -3.036 1.00 51.12 93 ASN A O 1
ATOM 744 N N . THR A 1 94 ? 4.428 -21.977 -5.070 1.00 50.78 94 THR A N 1
ATOM 745 C CA . THR A 1 94 ? 5.671 -22.659 -4.672 1.00 50.78 94 THR A CA 1
ATOM 746 C C . THR A 1 94 ? 6.850 -21.688 -4.704 1.00 50.78 94 THR A C 1
ATOM 748 O O . THR A 1 94 ? 7.448 -21.408 -3.672 1.00 50.78 94 THR A O 1
ATOM 751 N N . ALA A 1 95 ? 7.137 -21.071 -5.851 1.00 46.53 95 ALA A N 1
ATOM 752 C CA . ALA A 1 95 ? 8.259 -20.153 -6.028 1.00 46.53 95 ALA A CA 1
ATOM 753 C C . ALA A 1 95 ? 8.132 -18.854 -5.215 1.00 46.53 95 ALA A C 1
ATOM 755 O O . ALA A 1 95 ? 9.159 -18.323 -4.803 1.00 46.53 95 ALA A O 1
ATOM 756 N N . LEU A 1 96 ? 6.925 -18.323 -4.956 1.00 46.50 96 LEU A N 1
ATOM 757 C CA . LEU A 1 96 ? 6.760 -17.190 -4.030 1.00 46.50 96 LEU A CA 1
ATOM 758 C C . LEU A 1 96 ? 6.953 -17.617 -2.567 1.00 46.50 96 LEU A C 1
ATOM 760 O O . LEU A 1 96 ? 7.441 -16.823 -1.762 1.00 46.50 96 LEU A O 1
ATOM 764 N N . HIS A 1 97 ? 6.616 -18.862 -2.224 1.00 42.06 97 HIS A N 1
ATOM 765 C CA . HIS A 1 97 ? 6.802 -19.404 -0.878 1.00 42.06 97 HIS A CA 1
ATOM 766 C C . HIS A 1 97 ? 8.264 -19.817 -0.615 1.00 42.06 97 HIS A C 1
ATOM 768 O O . HIS A 1 97 ? 8.730 -19.681 0.513 1.00 42.06 97 HIS A O 1
ATOM 774 N N . GLU A 1 98 ? 9.024 -20.197 -1.650 1.00 40.22 98 GLU A N 1
ATOM 775 C CA . GLU A 1 98 ? 10.498 -20.258 -1.639 1.00 40.22 98 GLU A CA 1
ATOM 776 C C . GLU A 1 98 ? 11.139 -18.864 -1.484 1.00 40.22 98 GLU A C 1
ATOM 778 O O . GLU A 1 98 ? 12.164 -18.709 -0.826 1.00 40.22 98 GLU A O 1
ATOM 783 N N . ILE A 1 99 ? 10.544 -17.835 -2.100 1.00 43.31 99 ILE A N 1
ATOM 784 C CA . ILE A 1 99 ? 11.030 -16.440 -2.092 1.00 43.31 99 ILE A CA 1
ATOM 785 C C . ILE A 1 99 ? 10.801 -15.734 -0.740 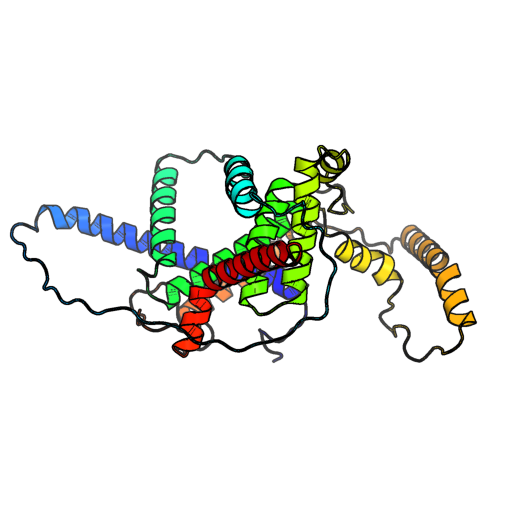1.00 43.31 99 ILE A C 1
ATOM 787 O O . ILE A 1 99 ? 11.446 -14.721 -0.454 1.00 43.31 99 ILE A O 1
ATOM 791 N N . SER A 1 100 ? 9.891 -16.241 0.093 1.00 42.59 100 SER A N 1
ATOM 792 C CA . SER A 1 100 ? 9.464 -15.607 1.345 1.00 42.59 100 SER A CA 1
ATOM 793 C C . SER A 1 100 ? 9.805 -16.488 2.548 1.00 42.59 100 SER A C 1
ATOM 795 O O . SER A 1 100 ? 9.063 -17.421 2.860 1.00 42.59 100 SER A O 1
ATOM 797 N N . PRO A 1 101 ? 10.899 -16.170 3.270 1.00 41.88 101 PRO A N 1
ATOM 798 C CA . PRO A 1 101 ? 10.690 -15.227 4.379 1.00 41.88 101 PRO A CA 1
ATOM 799 C C . PRO A 1 101 ? 11.783 -14.159 4.624 1.00 41.88 101 PRO A C 1
ATOM 801 O O . PRO A 1 101 ? 11.545 -13.228 5.392 1.00 41.88 101 PRO A O 1
ATOM 804 N N . GLU A 1 102 ? 12.962 -14.225 3.997 1.00 42.22 102 GLU A N 1
ATOM 805 C CA . GLU A 1 102 ? 14.162 -13.470 4.442 1.00 42.22 102 GLU A CA 1
ATOM 806 C C . GLU A 1 102 ? 14.392 -12.104 3.754 1.00 42.22 102 GLU A C 1
ATOM 808 O O . GLU A 1 102 ? 15.509 -11.602 3.647 1.00 42.22 102 GLU A O 1
ATOM 813 N N . VAL A 1 103 ? 13.326 -11.444 3.289 1.00 46.44 103 VAL A N 1
ATOM 814 C CA . VAL A 1 103 ? 13.415 -10.167 2.538 1.00 46.44 103 VAL A CA 1
ATOM 815 C C . VAL A 1 103 ? 13.530 -8.927 3.456 1.00 46.44 103 VAL A C 1
ATOM 817 O O . VAL A 1 103 ? 13.604 -7.784 2.991 1.00 46.44 103 VAL A O 1
ATOM 820 N N . ASN A 1 104 ? 13.576 -9.115 4.774 1.00 49.03 104 ASN A N 1
ATOM 821 C CA . ASN A 1 104 ? 13.822 -8.066 5.767 1.00 49.03 104 ASN A CA 1
ATOM 822 C C . ASN A 1 104 ? 15.118 -8.365 6.527 1.00 49.03 104 ASN A C 1
ATOM 824 O O . ASN A 1 104 ? 15.391 -9.520 6.835 1.00 49.03 104 ASN A O 1
ATOM 828 N N . GLU A 1 105 ? 15.887 -7.325 6.861 1.00 49.25 105 GLU A N 1
ATOM 829 C CA . GLU A 1 105 ? 17.020 -7.454 7.785 1.00 49.25 105 GLU A CA 1
ATOM 830 C C . GLU A 1 105 ? 16.494 -8.025 9.114 1.00 49.25 105 GLU A C 1
ATOM 832 O O . GLU A 1 105 ? 15.575 -7.450 9.706 1.00 49.25 105 GLU A O 1
ATOM 837 N N . GLN A 1 106 ? 17.028 -9.169 9.556 1.00 56.75 106 GLN A N 1
ATOM 838 C CA . GLN A 1 106 ? 16.651 -9.776 10.833 1.00 56.75 106 GLN A CA 1
ATOM 839 C C . GLN A 1 106 ? 17.207 -8.916 11.974 1.00 56.75 106 GLN A C 1
ATOM 841 O O . GLN A 1 106 ? 18.363 -9.044 12.374 1.00 56.75 106 GLN A O 1
ATOM 846 N N . ILE A 1 107 ? 16.380 -7.997 12.468 1.00 67.12 107 ILE A N 1
ATOM 847 C CA . ILE A 1 107 ? 16.646 -7.253 13.697 1.00 67.12 107 ILE A CA 1
ATOM 848 C C . ILE A 1 107 ? 16.343 -8.203 14.855 1.00 67.12 107 ILE A C 1
ATOM 850 O O . ILE A 1 107 ? 15.182 -8.542 15.080 1.00 67.12 107 ILE A O 1
ATOM 854 N N . ASP A 1 108 ? 17.375 -8.637 15.578 1.00 79.00 108 ASP A N 1
ATOM 855 C CA . ASP A 1 108 ? 17.169 -9.357 16.831 1.00 79.00 108 ASP A CA 1
ATOM 856 C C . ASP A 1 108 ? 16.669 -8.377 17.903 1.00 79.00 108 ASP A C 1
ATOM 858 O O . ASP A 1 108 ? 17.284 -7.341 18.172 1.00 79.00 108 ASP A O 1
ATOM 862 N N . PHE A 1 109 ? 15.514 -8.691 18.480 1.00 77.06 109 PHE A N 1
ATOM 863 C CA . PHE A 1 109 ? 14.872 -7.907 19.531 1.00 77.06 109 PHE A CA 1
ATOM 864 C C . PHE A 1 109 ? 14.997 -8.648 20.868 1.00 77.06 109 PHE A C 1
ATOM 866 O O . PHE A 1 109 ? 14.914 -9.873 20.868 1.00 77.06 109 PHE A O 1
ATOM 873 N N . PRO A 1 110 ? 15.107 -7.954 22.016 1.00 86.69 110 PRO A N 1
ATOM 874 C CA . PRO A 1 110 ? 14.944 -8.571 23.334 1.00 86.69 110 PRO A CA 1
ATOM 875 C C . PRO A 1 110 ? 13.706 -9.475 23.400 1.00 86.69 110 PRO A C 1
ATOM 877 O O . PRO A 1 110 ? 12.666 -9.126 22.840 1.00 86.69 110 PRO A O 1
ATOM 880 N N . ASP A 1 111 ? 13.792 -10.615 24.085 1.00 84.56 111 ASP A N 1
ATOM 881 C CA . ASP A 1 111 ? 12.752 -11.655 24.012 1.00 84.56 111 ASP A CA 1
ATOM 882 C C . ASP A 1 111 ? 11.376 -11.168 24.502 1.00 84.56 111 ASP A C 1
ATOM 884 O O . ASP A 1 111 ? 10.358 -11.466 23.885 1.00 84.56 111 ASP A O 1
ATOM 888 N N . SER A 1 112 ? 11.346 -10.271 25.492 1.00 83.00 112 SER A N 1
ATOM 889 C CA . SER A 1 112 ? 10.118 -9.590 25.931 1.00 83.00 112 SER A CA 1
ATOM 890 C C . SER A 1 112 ? 9.436 -8.759 24.833 1.00 83.00 112 SER A C 1
ATOM 892 O O . SER A 1 112 ? 8.216 -8.608 24.846 1.00 83.00 112 SER A O 1
ATOM 894 N N . LEU A 1 113 ? 10.186 -8.239 23.855 1.00 84.81 113 LEU A N 1
ATOM 895 C CA . LEU A 1 113 ? 9.624 -7.613 22.655 1.00 84.81 113 LEU A CA 1
ATOM 896 C C . LEU A 1 113 ? 9.247 -8.651 21.590 1.00 84.81 113 LEU A C 1
ATOM 898 O O . LEU A 1 113 ? 8.258 -8.435 20.891 1.00 84.81 113 LEU A O 1
ATOM 902 N N . LYS A 1 114 ? 9.968 -9.779 21.480 1.00 86.25 114 LYS A N 1
ATOM 903 C CA . LYS A 1 114 ? 9.576 -10.893 20.595 1.00 86.25 114 LYS A CA 1
ATOM 904 C C . LYS A 1 114 ? 8.175 -11.407 20.956 1.00 86.25 114 LYS A C 1
ATOM 906 O O . LYS A 1 114 ? 7.336 -11.525 20.064 1.00 86.25 114 LYS A O 1
ATOM 911 N N . ASP A 1 115 ? 7.891 -11.613 22.243 1.00 86.06 115 ASP A N 1
ATOM 912 C CA . ASP A 1 115 ? 6.576 -12.062 22.725 1.00 86.06 115 ASP A CA 1
ATOM 913 C C . ASP A 1 115 ? 5.472 -11.022 22.475 1.00 86.06 115 ASP A C 1
ATOM 915 O O . ASP A 1 115 ? 4.415 -11.354 21.931 1.00 86.06 115 ASP A O 1
ATOM 919 N N . ILE A 1 116 ? 5.733 -9.741 22.771 1.00 89.00 116 ILE A N 1
ATOM 920 C CA . ILE A 1 116 ? 4.791 -8.643 22.489 1.00 89.00 116 ILE A CA 1
ATOM 921 C C . ILE A 1 116 ? 4.466 -8.568 20.989 1.00 89.00 116 ILE A C 1
ATOM 923 O O . ILE A 1 116 ? 3.297 -8.402 20.633 1.00 89.00 116 ILE A O 1
ATOM 927 N N . PHE A 1 117 ? 5.459 -8.725 20.104 1.00 88.00 117 PHE A N 1
ATOM 928 C CA . PHE A 1 117 ? 5.241 -8.750 18.654 1.00 88.00 117 PHE A CA 1
ATOM 929 C C . PHE A 1 117 ? 4.539 -10.023 18.169 1.00 88.00 117 PHE A C 1
ATOM 931 O O . PHE A 1 117 ? 3.753 -9.942 17.223 1.00 88.00 117 PHE A O 1
ATOM 938 N N . LYS A 1 118 ? 4.770 -11.179 18.805 1.00 89.62 118 LYS A N 1
ATOM 939 C CA . LYS A 1 118 ? 4.057 -12.428 18.503 1.00 89.62 118 LYS A CA 1
ATOM 940 C C . LYS A 1 118 ? 2.563 -12.283 18.803 1.00 89.62 118 LYS A C 1
ATOM 942 O O . LYS A 1 118 ? 1.753 -12.438 17.891 1.00 89.62 118 LYS A O 1
ATOM 947 N N . GLY A 1 119 ? 2.211 -11.890 20.029 1.00 92.12 119 GLY A N 1
ATOM 948 C CA . GLY A 1 119 ? 0.818 -11.643 20.411 1.00 92.12 119 GLY A CA 1
ATOM 949 C C . GLY A 1 119 ? 0.175 -10.523 19.584 1.00 92.12 119 GLY A C 1
ATOM 950 O O . GLY A 1 119 ? -0.995 -10.616 19.223 1.00 92.12 119 GLY A O 1
ATOM 951 N N . TYR A 1 120 ? 0.942 -9.504 19.170 1.00 94.75 120 TYR A N 1
ATOM 952 C CA . TYR A 1 120 ? 0.414 -8.461 18.289 1.00 94.75 120 TYR A CA 1
ATOM 953 C C . TYR A 1 120 ? 0.128 -8.990 16.882 1.00 94.75 120 TYR A C 1
ATOM 955 O O . TYR A 1 120 ? -0.864 -8.596 16.275 1.00 94.75 120 TYR A O 1
ATOM 963 N N . LYS A 1 121 ? 0.956 -9.902 16.356 1.00 92.44 121 LYS A N 1
ATOM 964 C CA . LYS A 1 121 ? 0.703 -10.573 15.074 1.00 92.44 121 LYS A CA 1
ATOM 965 C C . LYS A 1 121 ? -0.569 -11.423 15.144 1.00 92.44 121 LYS A C 1
ATOM 967 O O . LYS A 1 121 ? -1.362 -11.374 14.213 1.00 92.44 121 LYS A O 1
ATOM 972 N N . GLU A 1 122 ? -0.781 -12.139 16.246 1.00 94.56 122 GLU A N 1
ATOM 973 C CA . GLU A 1 122 ? -2.010 -12.899 16.514 1.00 94.56 122 GLU A CA 1
ATOM 974 C C . GLU A 1 122 ? -3.231 -11.950 16.591 1.00 94.56 122 GLU A C 1
ATOM 976 O O . GLU A 1 122 ? -4.213 -12.146 15.876 1.00 94.56 122 GLU A O 1
ATOM 981 N N . TYR A 1 123 ? -3.128 -10.835 17.325 1.00 95.94 123 TYR A N 1
ATOM 982 C CA . TYR A 1 123 ? -4.159 -9.789 17.407 1.00 95.94 123 TYR A CA 1
ATOM 983 C C . TYR A 1 123 ? -4.481 -9.141 16.043 1.00 95.94 123 TYR A C 1
ATOM 985 O O . TYR A 1 123 ? -5.645 -8.913 15.716 1.00 95.94 123 TYR A O 1
ATOM 993 N N . CYS A 1 124 ? -3.465 -8.898 15.205 1.00 96.06 124 CYS A N 1
ATOM 994 C CA . CYS A 1 124 ? -3.631 -8.427 13.825 1.00 96.06 124 CYS A CA 1
ATOM 995 C C . CYS A 1 124 ? -4.425 -9.414 12.955 1.00 96.06 124 CYS A C 1
ATOM 997 O O . CYS A 1 124 ? -5.195 -8.973 12.101 1.00 96.06 124 CYS A O 1
ATOM 999 N N . THR A 1 125 ? -4.248 -10.722 13.158 1.00 95.94 125 THR A N 1
ATOM 1000 C CA . THR A 1 125 ? -5.003 -11.764 12.447 1.00 95.94 125 THR A CA 1
ATOM 1001 C C . THR A 1 125 ? -6.476 -11.732 12.857 1.00 95.94 125 THR A C 1
ATOM 1003 O O . THR A 1 125 ? -7.333 -11.580 11.990 1.00 95.94 125 THR A O 1
ATOM 1006 N N . VAL A 1 126 ? -6.768 -11.695 14.165 1.00 96.62 126 VAL A N 1
ATOM 1007 C CA . VAL A 1 126 ? -8.140 -11.563 14.702 1.00 96.62 126 VAL A CA 1
ATOM 1008 C C . VAL A 1 126 ? -8.847 -10.303 14.175 1.00 96.62 126 VAL A C 1
ATOM 1010 O O . VAL A 1 126 ? -10.049 -10.325 13.902 1.00 96.62 126 VAL A O 1
ATOM 1013 N N . THR A 1 127 ? -8.120 -9.196 13.975 1.00 96.75 127 THR A N 1
ATOM 1014 C CA . THR A 1 127 ? -8.677 -7.989 13.337 1.00 96.75 127 THR A CA 1
ATOM 1015 C C . THR A 1 127 ? -9.027 -8.211 11.865 1.00 96.75 127 THR A C 1
ATOM 1017 O O . THR A 1 127 ? -10.090 -7.765 11.440 1.00 96.75 127 THR A O 1
ATOM 1020 N N . LEU A 1 128 ? -8.182 -8.896 11.085 1.00 95.38 128 LEU A N 1
ATOM 1021 C CA . LEU A 1 128 ? -8.458 -9.211 9.672 1.00 95.38 128 LEU A CA 1
ATOM 1022 C C . LEU A 1 128 ? -9.606 -10.217 9.502 1.00 95.38 128 LEU A C 1
ATOM 1024 O O . LEU A 1 128 ? -10.345 -10.133 8.524 1.00 95.38 128 LEU A O 1
ATOM 1028 N N . GLU A 1 129 ? -9.790 -11.116 10.466 1.00 95.19 129 GLU A N 1
ATOM 1029 C CA . GLU A 1 129 ? -10.898 -12.081 10.533 1.00 95.19 129 GLU A CA 1
ATOM 1030 C C . GLU A 1 129 ? -12.211 -11.457 11.045 1.00 95.19 129 GLU A C 1
ATOM 1032 O O . GLU A 1 129 ? -13.272 -12.063 10.934 1.00 95.19 129 GLU A O 1
ATOM 1037 N N . GLY A 1 130 ? -12.168 -10.221 11.559 1.00 94.62 130 GLY A N 1
ATOM 1038 C CA . GLY A 1 130 ? -13.353 -9.453 11.955 1.00 94.62 130 GLY A CA 1
ATOM 1039 C C . GLY A 1 130 ? -13.748 -9.545 13.433 1.00 94.62 130 GLY A C 1
ATOM 1040 O O . GLY A 1 130 ? -14.752 -8.947 13.819 1.00 94.62 130 GLY A O 1
ATOM 1041 N N . GLY A 1 131 ? -12.959 -10.193 14.301 1.00 94.38 131 GLY A N 1
ATOM 1042 C CA . GLY A 1 131 ? -13.263 -10.326 15.741 1.00 94.38 131 GLY A CA 1
ATOM 1043 C C . GLY A 1 131 ? -13.389 -8.987 16.497 1.00 94.38 131 GLY A C 1
ATOM 1044 O O . GLY A 1 131 ? -14.104 -8.869 17.503 1.00 94.38 131 GLY A O 1
ATOM 1045 N N . HIS A 1 132 ? -12.759 -7.938 15.961 1.00 95.19 132 HIS A N 1
ATOM 1046 C CA . HIS A 1 132 ? -12.845 -6.556 16.448 1.00 95.19 132 HIS A CA 1
ATOM 1047 C C . HIS A 1 132 ? -13.927 -5.706 15.744 1.00 95.19 132 HIS A C 1
ATOM 1049 O O . HIS A 1 132 ? -14.014 -4.506 15.982 1.00 95.19 132 HIS A O 1
ATOM 1055 N N . GLY A 1 133 ? -14.794 -6.320 14.931 1.00 95.81 133 GLY A N 1
ATOM 1056 C CA . GLY A 1 133 ? -15.893 -5.665 14.216 1.00 95.81 133 GLY A CA 1
ATOM 1057 C C . GLY A 1 133 ? -15.510 -5.145 12.826 1.00 95.81 133 GLY A C 1
ATOM 1058 O O . GLY A 1 133 ? -14.341 -4.900 12.520 1.00 95.81 133 GLY A O 1
ATOM 1059 N N . LYS A 1 134 ? -16.522 -4.944 11.971 1.00 96.69 134 LYS A N 1
ATOM 1060 C CA . LYS A 1 134 ? -16.351 -4.644 10.532 1.00 96.69 134 LYS A CA 1
ATOM 1061 C C . LYS A 1 134 ? -15.593 -3.334 10.281 1.00 96.69 134 LYS A C 1
ATOM 1063 O O . LYS A 1 134 ? -14.834 -3.227 9.319 1.00 96.69 134 LYS A O 1
ATOM 1068 N N . THR A 1 135 ? -15.742 -2.350 11.171 1.00 96.75 135 THR A N 1
ATOM 1069 C CA . THR A 1 135 ? -14.983 -1.087 11.115 1.00 96.75 135 THR A CA 1
ATOM 1070 C C . THR A 1 135 ? -13.483 -1.309 11.363 1.00 96.75 135 THR A C 1
ATOM 1072 O O . THR A 1 135 ? -12.664 -0.846 10.567 1.00 96.75 135 THR A O 1
ATOM 1075 N N . ALA A 1 136 ? -13.106 -2.058 12.406 1.00 97.19 136 ALA A N 1
ATOM 1076 C CA . ALA A 1 136 ? -11.709 -2.397 12.693 1.00 97.19 136 ALA A CA 1
ATOM 1077 C C . ALA A 1 136 ? -11.079 -3.195 11.541 1.00 97.19 136 ALA A C 1
ATOM 1079 O O . ALA A 1 136 ? -9.992 -2.854 11.066 1.00 97.19 136 ALA A O 1
ATOM 1080 N N . GLN A 1 137 ? -11.805 -4.210 11.059 1.00 97.50 137 GLN A N 1
ATOM 1081 C CA . GLN A 1 137 ? -11.409 -5.085 9.957 1.00 97.50 137 GLN A CA 1
ATOM 1082 C C . GLN A 1 137 ? -11.063 -4.284 8.698 1.00 97.50 137 GLN A C 1
ATOM 1084 O O . GLN A 1 137 ? -9.923 -4.338 8.232 1.00 97.50 137 GLN A O 1
ATOM 1089 N N . TYR A 1 138 ? -11.994 -3.459 8.206 1.00 97.19 138 TYR A N 1
ATOM 1090 C CA . TYR A 1 138 ? -11.795 -2.658 6.997 1.00 97.19 138 TYR A CA 1
ATOM 1091 C C . TYR A 1 138 ? -10.613 -1.681 7.109 1.00 97.19 138 TYR A C 1
ATOM 1093 O O . TYR A 1 138 ? -9.789 -1.588 6.194 1.00 97.19 138 TYR A O 1
ATOM 1101 N N . TYR A 1 139 ? -10.476 -0.956 8.226 1.00 97.25 139 TYR A N 1
ATOM 1102 C CA . TYR A 1 139 ? -9.386 0.017 8.360 1.00 97.25 139 TYR A CA 1
ATOM 1103 C C . TYR A 1 139 ? -8.017 -0.632 8.575 1.00 97.25 139 TYR A C 1
ATOM 1105 O O . TYR A 1 139 ? -7.012 -0.101 8.092 1.00 97.25 139 TYR A O 1
ATOM 1113 N N . PHE A 1 140 ? -7.954 -1.798 9.219 1.00 97.38 140 PHE A N 1
ATOM 1114 C CA . PHE A 1 140 ? -6.708 -2.547 9.322 1.00 97.38 140 PHE A CA 1
ATOM 1115 C C . PHE A 1 140 ? -6.320 -3.204 7.986 1.00 97.38 140 PHE A C 1
ATOM 1117 O O . PHE A 1 140 ? -5.166 -3.097 7.562 1.00 97.38 140 PHE A O 1
ATOM 1124 N N . GLN A 1 141 ? -7.288 -3.765 7.258 1.00 95.81 141 GLN A N 1
ATOM 1125 C CA . GLN A 1 141 ? -7.142 -4.258 5.886 1.00 95.81 141 GLN A CA 1
ATOM 1126 C C . GLN A 1 141 ? -6.659 -3.153 4.929 1.00 95.81 141 GLN A C 1
ATOM 1128 O O . GLN A 1 141 ? -5.726 -3.378 4.158 1.00 95.81 141 GLN A O 1
ATOM 1133 N N . TYR A 1 142 ? -7.192 -1.927 5.026 1.00 95.88 142 TYR A N 1
ATOM 1134 C CA . TYR A 1 142 ? -6.672 -0.760 4.300 1.00 95.88 142 TYR A CA 1
ATOM 1135 C C . TYR A 1 142 ? -5.172 -0.536 4.567 1.00 95.88 142 TYR A C 1
ATOM 1137 O O . TYR A 1 142 ? -4.427 -0.228 3.633 1.00 95.88 142 TYR A O 1
ATOM 1145 N N . THR A 1 143 ? -4.685 -0.753 5.798 1.00 95.94 143 THR A N 1
ATOM 1146 C CA . THR A 1 143 ? -3.239 -0.657 6.070 1.00 95.94 143 THR A CA 1
ATOM 1147 C C . THR A 1 143 ? -2.436 -1.731 5.331 1.00 95.94 143 THR A C 1
ATOM 1149 O O . THR A 1 143 ? -1.333 -1.444 4.873 1.00 95.94 143 THR A O 1
ATOM 1152 N N . GLN A 1 144 ? -3.001 -2.924 5.104 1.00 94.31 144 GLN A N 1
ATOM 1153 C CA . GLN A 1 144 ? -2.364 -3.966 4.289 1.00 94.31 144 GLN A CA 1
ATOM 1154 C C . GLN A 1 144 ? -2.294 -3.579 2.805 1.00 94.31 144 GLN A C 1
ATOM 1156 O O . GLN A 1 144 ? -1.263 -3.791 2.168 1.00 94.31 144 GLN A O 1
ATOM 1161 N N . LEU A 1 145 ? -3.326 -2.915 2.269 1.00 93.31 145 LEU A N 1
ATOM 1162 C CA . LEU A 1 145 ? -3.304 -2.366 0.904 1.00 93.31 145 LEU A CA 1
ATOM 1163 C C . LEU A 1 145 ? -2.216 -1.285 0.740 1.00 93.31 145 LEU A C 1
ATOM 1165 O O . LEU A 1 145 ? -1.493 -1.263 -0.260 1.00 93.31 145 LEU A O 1
ATOM 1169 N N . VAL A 1 146 ? -2.043 -0.415 1.742 1.00 93.88 146 VAL A N 1
ATOM 1170 C CA . VAL A 1 146 ? -0.955 0.581 1.755 1.00 93.88 146 VAL A CA 1
ATOM 1171 C C . VAL A 1 146 ? 0.414 -0.092 1.912 1.00 93.88 146 VAL A C 1
ATOM 1173 O O . VAL A 1 146 ? 1.351 0.269 1.196 1.00 93.88 146 VAL A O 1
ATOM 1176 N N . ASN A 1 147 ? 0.536 -1.099 2.782 1.00 92.31 147 ASN A N 1
ATOM 1177 C CA . ASN A 1 147 ? 1.757 -1.889 2.950 1.00 92.31 147 ASN A CA 1
ATOM 1178 C C . ASN A 1 147 ? 2.157 -2.589 1.641 1.00 92.31 147 ASN A C 1
ATOM 1180 O O . ASN A 1 147 ? 3.332 -2.561 1.283 1.00 92.31 147 ASN A O 1
ATOM 1184 N N . LEU A 1 148 ? 1.210 -3.148 0.881 1.00 92.62 148 LEU A N 1
ATOM 1185 C CA . LEU A 1 148 ? 1.461 -3.759 -0.428 1.00 92.62 148 LEU A CA 1
ATOM 1186 C C . LEU A 1 148 ? 2.042 -2.749 -1.433 1.00 92.62 148 LEU A C 1
ATOM 1188 O O . LEU A 1 148 ? 3.085 -3.008 -2.037 1.00 92.62 148 LEU A O 1
ATOM 1192 N N . PHE A 1 149 ? 1.451 -1.555 -1.549 1.00 92.12 149 PHE A N 1
ATOM 1193 C CA . PHE A 1 149 ? 2.016 -0.484 -2.380 1.00 92.12 149 PHE A CA 1
ATOM 1194 C C . PHE A 1 149 ? 3.411 -0.038 -1.898 1.00 92.12 149 PHE A C 1
ATOM 1196 O O . PHE A 1 149 ? 4.291 0.267 -2.709 1.00 92.12 149 PHE A O 1
ATOM 1203 N N . LEU A 1 150 ? 3.657 -0.027 -0.584 1.00 91.25 150 LEU A N 1
ATOM 1204 C CA . LEU A 1 150 ? 4.975 0.270 -0.018 1.00 91.25 150 LEU A CA 1
ATOM 1205 C C . LEU A 1 150 ? 6.001 -0.846 -0.287 1.00 91.25 150 LEU A C 1
ATOM 1207 O O . LEU A 1 150 ? 7.158 -0.520 -0.554 1.00 91.25 150 LEU A O 1
ATOM 1211 N N . ARG A 1 151 ? 5.600 -2.127 -0.304 1.00 91.44 151 ARG A N 1
ATOM 1212 C CA . ARG A 1 151 ? 6.440 -3.272 -0.717 1.00 91.44 151 ARG A CA 1
ATOM 1213 C C . ARG A 1 151 ? 6.806 -3.173 -2.201 1.00 91.44 151 ARG A C 1
ATOM 1215 O O . ARG A 1 151 ? 7.994 -3.211 -2.524 1.00 91.44 151 ARG A O 1
ATOM 1222 N N . PHE A 1 152 ? 5.837 -2.880 -3.073 1.00 92.12 152 PHE A N 1
ATOM 1223 C CA . PHE A 1 152 ? 6.076 -2.603 -4.496 1.00 92.12 152 PHE A CA 1
ATOM 1224 C C . PHE A 1 152 ? 7.048 -1.426 -4.689 1.00 92.12 152 PHE A C 1
ATOM 1226 O O . PHE A 1 152 ? 8.077 -1.554 -5.351 1.00 92.12 152 PHE A O 1
ATOM 1233 N N . SER A 1 153 ? 6.795 -0.296 -4.024 1.00 90.19 153 SER A N 1
ATOM 1234 C CA . SER A 1 153 ? 7.673 0.882 -4.035 1.00 90.19 153 SER A CA 1
ATOM 1235 C C . SER A 1 153 ? 9.092 0.564 -3.531 1.00 90.19 153 SER A C 1
ATOM 1237 O O . SER A 1 153 ? 10.078 0.977 -4.145 1.00 90.19 153 SER A O 1
ATOM 1239 N N . ARG A 1 154 ? 9.225 -0.220 -2.449 1.00 89.75 154 ARG A N 1
ATOM 1240 C CA . ARG A 1 154 ? 10.514 -0.686 -1.912 1.00 89.75 154 ARG A CA 1
ATOM 1241 C C . ARG A 1 154 ? 11.253 -1.569 -2.915 1.00 89.75 154 ARG A C 1
ATOM 1243 O O . ARG A 1 154 ? 12.442 -1.345 -3.113 1.00 89.75 154 ARG A O 1
ATOM 1250 N N . SER A 1 155 ? 10.576 -2.516 -3.564 1.00 91.31 155 SER A N 1
ATOM 1251 C CA . SER A 1 155 ? 11.197 -3.445 -4.519 1.00 91.31 155 SER A CA 1
ATOM 1252 C C . SER A 1 155 ? 11.930 -2.709 -5.652 1.00 91.31 155 SER A C 1
ATOM 1254 O O . SER A 1 155 ? 13.121 -2.940 -5.856 1.00 91.31 155 SER A O 1
ATOM 1256 N N . ILE A 1 156 ? 11.289 -1.706 -6.268 1.00 91.19 156 ILE A N 1
ATOM 1257 C CA . ILE A 1 156 ? 11.884 -0.840 -7.301 1.00 91.19 156 ILE A CA 1
ATOM 1258 C C . ILE A 1 156 ? 13.033 -0.001 -6.725 1.00 91.19 156 ILE A C 1
ATOM 1260 O O . ILE A 1 156 ? 14.103 0.083 -7.327 1.00 91.19 156 ILE A O 1
ATOM 1264 N N . ARG A 1 157 ? 12.844 0.608 -5.544 1.00 87.94 157 ARG A N 1
ATOM 1265 C CA . ARG A 1 157 ? 13.869 1.448 -4.892 1.00 87.94 157 ARG A CA 1
ATOM 1266 C C . ARG A 1 157 ? 15.128 0.666 -4.497 1.00 87.94 157 ARG A C 1
ATOM 1268 O O . ARG A 1 157 ? 16.213 1.250 -4.507 1.00 87.94 157 ARG A O 1
ATOM 1275 N N . CYS A 1 158 ? 14.978 -0.613 -4.150 1.00 87.00 158 CYS A N 1
ATOM 1276 C CA . CYS A 1 158 ? 16.053 -1.536 -3.776 1.00 87.00 158 CYS A CA 1
ATOM 1277 C C . CYS A 1 158 ? 16.648 -2.317 -4.958 1.00 87.00 158 CYS A C 1
ATOM 1279 O O . CYS A 1 158 ? 17.766 -2.802 -4.826 1.00 87.00 158 CYS A O 1
ATOM 1281 N N . SER A 1 159 ? 15.918 -2.464 -6.069 1.00 89.06 159 SER A N 1
ATOM 1282 C CA . SER A 1 159 ? 16.143 -3.508 -7.087 1.00 89.06 159 SER A CA 1
ATOM 1283 C C . SER A 1 159 ? 16.033 -4.944 -6.571 1.00 89.06 159 SER A C 1
ATOM 1285 O O . SER A 1 159 ? 16.730 -5.831 -7.044 1.00 89.06 159 SER A O 1
ATOM 1287 N N . ASN A 1 160 ? 15.123 -5.191 -5.628 1.00 88.94 160 ASN A N 1
ATOM 1288 C CA . ASN A 1 160 ? 14.772 -6.558 -5.253 1.00 88.94 160 ASN A CA 1
ATOM 1289 C C . ASN A 1 160 ? 13.711 -7.073 -6.244 1.00 88.94 160 ASN A C 1
ATOM 1291 O O . ASN A 1 160 ? 12.583 -6.578 -6.244 1.00 88.94 160 ASN A O 1
ATOM 1295 N N . TYR A 1 161 ? 14.107 -7.990 -7.128 1.00 88.75 161 TYR A N 1
ATOM 1296 C CA . TYR A 1 161 ? 13.283 -8.498 -8.230 1.00 88.75 161 TYR A CA 1
ATOM 1297 C C . TYR A 1 161 ? 12.179 -9.446 -7.737 1.00 88.75 161 TYR A C 1
ATOM 1299 O O . TYR A 1 161 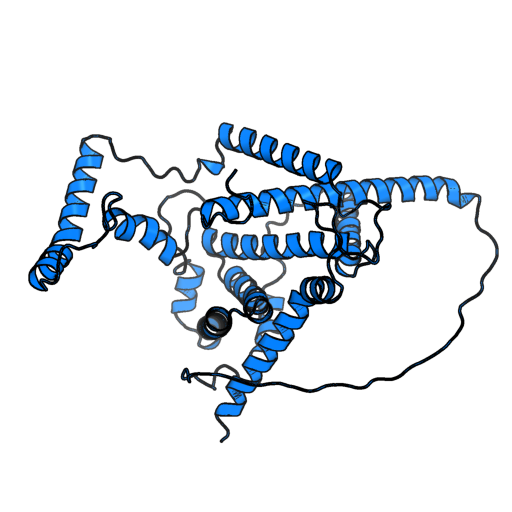? 11.030 -9.367 -8.161 1.00 88.75 161 TYR A O 1
ATOM 1307 N N . GLU A 1 162 ? 12.508 -10.286 -6.768 1.00 87.62 162 GLU A N 1
ATOM 1308 C CA . GLU A 1 162 ? 11.623 -11.268 -6.154 1.00 87.62 162 GLU A CA 1
ATOM 1309 C C . GLU A 1 162 ? 10.455 -10.592 -5.406 1.00 87.62 162 GLU A C 1
ATOM 1311 O O . GLU A 1 162 ? 9.291 -10.929 -5.615 1.00 87.62 162 GLU A O 1
ATOM 1316 N N . LEU A 1 163 ? 10.739 -9.542 -4.625 1.00 87.12 163 LEU A N 1
ATOM 1317 C CA . LEU A 1 163 ? 9.730 -8.697 -3.975 1.00 87.12 163 LEU A CA 1
ATOM 1318 C C . LEU A 1 163 ? 8.897 -7.897 -4.989 1.00 87.12 163 LEU A C 1
ATOM 1320 O O . LEU A 1 163 ? 7.760 -7.534 -4.686 1.00 87.12 163 LEU A O 1
ATOM 1324 N N . TYR A 1 164 ? 9.447 -7.596 -6.170 1.00 90.94 164 TYR A N 1
ATOM 1325 C CA . TYR A 1 164 ? 8.720 -6.920 -7.249 1.00 90.94 164 TYR A CA 1
ATOM 1326 C C . TYR A 1 164 ? 7.696 -7.864 -7.892 1.00 90.94 164 TYR A C 1
ATOM 1328 O O . TYR A 1 164 ? 6.547 -7.456 -8.058 1.00 90.94 164 TYR A O 1
ATOM 1336 N N . LEU A 1 165 ? 8.069 -9.125 -8.151 1.00 89.50 165 LEU A N 1
ATOM 1337 C CA . LEU A 1 165 ? 7.152 -10.182 -8.599 1.00 89.50 165 LEU A CA 1
ATOM 1338 C C . LEU A 1 165 ? 6.018 -10.420 -7.592 1.00 89.50 165 LEU A C 1
ATOM 1340 O O . LEU A 1 165 ? 4.851 -10.323 -7.966 1.00 89.50 165 LEU A O 1
ATOM 1344 N N . ASP A 1 166 ? 6.348 -10.661 -6.317 1.00 86.06 166 ASP A N 1
ATOM 1345 C CA . ASP A 1 166 ? 5.350 -10.872 -5.257 1.00 86.06 166 ASP A CA 1
ATOM 1346 C C . ASP A 1 166 ? 4.398 -9.673 -5.127 1.00 86.06 166 ASP A C 1
ATOM 1348 O O . ASP A 1 166 ? 3.174 -9.820 -5.144 1.00 86.06 166 ASP A O 1
ATOM 1352 N N . SER A 1 167 ? 4.942 -8.454 -5.055 1.00 91.56 167 SER A N 1
ATOM 1353 C CA . SER A 1 167 ? 4.106 -7.259 -4.911 1.00 91.56 167 SER A CA 1
ATOM 1354 C C . SER A 1 167 ? 3.216 -7.036 -6.139 1.00 91.56 167 SER A C 1
ATOM 1356 O O . SER A 1 167 ? 2.070 -6.626 -5.987 1.00 91.56 167 SER A O 1
ATOM 1358 N N . LEU A 1 168 ? 3.706 -7.324 -7.351 1.00 90.94 168 LEU A N 1
ATOM 1359 C CA . LEU A 1 168 ? 2.925 -7.212 -8.585 1.00 90.94 168 LEU A CA 1
ATOM 1360 C C . LEU A 1 168 ? 1.808 -8.267 -8.657 1.00 90.94 168 LEU A C 1
ATOM 1362 O O . LEU A 1 168 ? 0.688 -7.925 -9.032 1.00 90.94 168 LEU A O 1
ATOM 1366 N N . TYR A 1 169 ? 2.079 -9.513 -8.256 1.00 90.06 169 TYR A N 1
ATOM 1367 C CA . TYR A 1 169 ? 1.084 -10.590 -8.198 1.00 90.06 169 TYR A CA 1
ATOM 1368 C C . TYR A 1 169 ? -0.083 -10.241 -7.271 1.00 90.06 169 TYR A C 1
ATOM 1370 O O . TYR A 1 169 ? -1.234 -10.247 -7.706 1.00 90.06 169 TYR A O 1
ATOM 1378 N N . ASN A 1 170 ? 0.219 -9.836 -6.035 1.00 88.00 170 ASN A N 1
ATOM 1379 C CA . ASN A 1 170 ? -0.791 -9.420 -5.059 1.00 88.00 170 ASN A CA 1
ATOM 1380 C C . ASN A 1 170 ? -1.517 -8.120 -5.479 1.00 88.00 170 ASN A C 1
ATOM 1382 O O . ASN A 1 170 ? -2.681 -7.914 -5.142 1.00 88.00 170 ASN A O 1
ATOM 1386 N N . MET A 1 171 ? -0.870 -7.226 -6.242 1.00 91.69 171 MET A N 1
ATOM 1387 C CA . MET A 1 171 ? -1.533 -6.031 -6.792 1.00 91.69 171 MET A CA 1
ATOM 1388 C C . MET A 1 171 ? -2.516 -6.345 -7.929 1.00 91.69 171 MET A C 1
ATOM 1390 O O . MET A 1 171 ? -3.465 -5.581 -8.118 1.00 91.69 171 MET A O 1
ATOM 1394 N N . CYS A 1 172 ? -2.342 -7.452 -8.663 1.00 91.19 172 CYS A N 1
ATOM 1395 C CA . CYS A 1 172 ? -3.268 -7.830 -9.736 1.00 91.19 172 CYS A CA 1
ATOM 1396 C C . CYS A 1 172 ? -4.685 -8.085 -9.202 1.00 91.19 172 CYS A C 1
ATOM 1398 O O . CYS A 1 172 ? -5.652 -7.661 -9.834 1.00 91.19 172 CYS A O 1
ATOM 1400 N N . ASP A 1 173 ? -4.813 -8.686 -8.015 1.00 91.06 173 ASP A N 1
ATOM 1401 C CA . ASP A 1 173 ? -6.105 -8.952 -7.369 1.00 91.06 173 ASP A CA 1
ATOM 1402 C C . ASP A 1 173 ? -6.918 -7.668 -7.176 1.00 91.06 173 ASP A C 1
ATOM 1404 O O . ASP A 1 173 ? -8.104 -7.612 -7.503 1.00 91.06 173 ASP A O 1
ATOM 1408 N N . LEU A 1 174 ? -6.258 -6.585 -6.758 1.00 92.31 174 LEU A N 1
ATOM 1409 C CA . LEU A 1 174 ? -6.894 -5.279 -6.587 1.00 92.31 174 LEU A CA 1
ATOM 1410 C C . LEU A 1 174 ? -7.369 -4.683 -7.919 1.00 92.31 174 LEU A C 1
ATOM 1412 O O . LEU A 1 174 ? -8.412 -4.032 -7.954 1.00 92.31 174 LEU A O 1
ATOM 1416 N N . PHE A 1 175 ? -6.656 -4.923 -9.025 1.00 93.25 175 PHE A N 1
ATOM 1417 C CA . PHE A 1 175 ? -7.087 -4.474 -10.354 1.00 93.25 175 PHE A CA 1
ATOM 1418 C C . PHE A 1 175 ? -8.323 -5.239 -10.856 1.00 93.25 175 PHE A C 1
ATOM 1420 O O . PHE A 1 175 ? -9.199 -4.632 -11.477 1.00 93.25 175 PHE A O 1
ATOM 1427 N N . PHE A 1 176 ? -8.442 -6.536 -10.555 1.00 92.19 176 PHE A N 1
ATOM 1428 C CA . PHE A 1 176 ? -9.652 -7.315 -10.847 1.00 92.19 176 PHE A CA 1
ATOM 1429 C C . PHE A 1 176 ? -10.831 -6.946 -9.931 1.00 92.19 176 PHE A C 1
ATOM 1431 O O . PHE A 1 176 ? -11.975 -6.863 -10.390 1.00 92.19 176 PHE A O 1
ATOM 1438 N N . ALA A 1 177 ? -10.574 -6.684 -8.647 1.00 92.38 177 ALA A N 1
ATOM 1439 C CA . ALA A 1 177 ? -11.602 -6.296 -7.686 1.00 92.38 177 ALA A CA 1
ATOM 1440 C C . ALA A 1 177 ? -12.194 -4.909 -7.993 1.00 92.38 177 ALA A C 1
ATOM 1442 O O . ALA A 1 177 ? -13.412 -4.773 -8.107 1.00 92.38 177 ALA A O 1
ATOM 1443 N N . LEU A 1 178 ? -11.336 -3.905 -8.217 1.00 90.44 178 LEU A N 1
ATOM 1444 C CA . LEU A 1 178 ? -11.699 -2.503 -8.487 1.00 90.44 178 LEU A CA 1
ATOM 1445 C C . LEU A 1 178 ? -12.103 -2.226 -9.950 1.00 90.44 178 LEU A C 1
ATOM 1447 O O . LEU A 1 178 ? -12.089 -1.074 -10.392 1.00 90.44 178 LEU A O 1
ATOM 1451 N N . ASN A 1 179 ? -12.438 -3.275 -10.710 1.00 83.19 179 ASN A N 1
ATOM 1452 C CA . ASN A 1 179 ? -12.852 -3.219 -12.114 1.00 83.19 179 ASN A CA 1
ATOM 1453 C C . ASN A 1 179 ? -11.933 -2.337 -12.987 1.00 83.19 179 ASN A C 1
ATOM 1455 O O . ASN A 1 179 ? -12.373 -1.387 -13.635 1.00 83.19 179 ASN A O 1
ATOM 1459 N N . GLN A 1 180 ? -10.634 -2.645 -12.982 1.00 86.25 180 GLN A N 1
ATOM 1460 C CA . GLN A 1 180 ? -9.614 -1.985 -13.800 1.00 86.25 180 GLN A CA 1
ATOM 1461 C C . GLN A 1 180 ? -9.134 -2.930 -14.918 1.00 86.25 180 GLN A C 1
ATOM 1463 O O . GLN A 1 180 ? -7.972 -3.340 -14.907 1.00 86.25 180 GLN A O 1
ATOM 1468 N N . PRO A 1 181 ? -9.991 -3.311 -15.891 1.00 82.31 181 PRO A N 1
ATOM 1469 C CA . PRO A 1 181 ? -9.744 -4.446 -16.786 1.00 82.31 181 PRO A CA 1
ATOM 1470 C C . PRO A 1 181 ? -8.463 -4.311 -17.614 1.00 82.31 181 PRO A C 1
ATOM 1472 O O . PRO A 1 181 ? -7.769 -5.301 -17.823 1.00 82.31 181 PRO A O 1
ATOM 1475 N N . ASN A 1 182 ? -8.102 -3.096 -18.038 1.00 87.56 182 ASN A N 1
ATOM 1476 C CA . ASN A 1 182 ? -6.850 -2.858 -18.759 1.00 87.56 182 ASN A CA 1
ATOM 1477 C C . ASN A 1 182 ? -5.631 -3.148 -17.870 1.00 87.56 182 ASN A C 1
ATOM 1479 O O . ASN A 1 182 ? -4.765 -3.925 -18.262 1.00 87.56 182 ASN A O 1
ATOM 1483 N N . TYR A 1 183 ? -5.582 -2.576 -16.662 1.00 88.75 183 TYR A N 1
ATOM 1484 C CA . TYR A 1 183 ? -4.493 -2.827 -15.715 1.00 88.75 183 TYR A CA 1
ATOM 1485 C C . TYR A 1 183 ? -4.439 -4.303 -15.310 1.00 88.75 183 TYR A C 1
ATOM 1487 O O . TYR A 1 183 ? -3.379 -4.906 -15.391 1.00 88.75 183 TYR A O 1
ATOM 1495 N N . ALA A 1 184 ? -5.579 -4.915 -14.984 1.00 90.00 184 ALA A N 1
ATOM 1496 C CA . ALA A 1 184 ? -5.673 -6.328 -14.624 1.00 90.00 184 ALA A CA 1
ATOM 1497 C C . ALA A 1 184 ? -5.075 -7.249 -15.708 1.00 90.00 184 ALA A C 1
ATOM 1499 O O . ALA A 1 184 ? -4.167 -8.032 -15.433 1.00 90.00 184 ALA A O 1
ATOM 1500 N N . ARG A 1 185 ? -5.519 -7.102 -16.965 1.00 89.00 185 ARG A N 1
ATOM 1501 C CA . ARG A 1 185 ? -5.072 -7.936 -18.094 1.00 89.00 185 ARG A CA 1
ATOM 1502 C C . ARG A 1 185 ? -3.602 -7.702 -18.451 1.00 89.00 185 ARG A C 1
ATOM 1504 O O . ARG A 1 185 ? -2.845 -8.662 -18.589 1.00 89.00 185 ARG A O 1
ATOM 1511 N N . TYR A 1 186 ? -3.175 -6.442 -18.575 1.00 90.62 186 TYR A N 1
ATOM 1512 C CA . TYR A 1 186 ? -1.790 -6.128 -18.943 1.00 90.62 186 TYR A CA 1
ATOM 1513 C C . TYR A 1 186 ? -0.794 -6.410 -17.811 1.00 90.62 186 TYR A C 1
ATOM 1515 O O . TYR A 1 186 ? 0.332 -6.808 -18.102 1.00 90.62 186 TYR A O 1
ATOM 1523 N N . SER A 1 187 ? -1.180 -6.277 -16.536 1.00 90.44 187 SER A N 1
ATOM 1524 C CA . SER A 1 187 ? -0.320 -6.670 -15.412 1.00 90.44 187 SER A CA 1
ATOM 1525 C C . SER A 1 187 ? -0.144 -8.183 -15.312 1.00 90.44 187 SER A C 1
ATOM 1527 O O . SER A 1 187 ? 0.977 -8.604 -15.052 1.00 90.44 187 SER A O 1
ATOM 1529 N N . ILE A 1 188 ? -1.168 -8.999 -15.600 1.00 89.81 188 ILE A N 1
ATOM 1530 C CA . ILE A 1 188 ? -1.008 -10.463 -15.687 1.00 89.81 188 ILE A CA 1
ATOM 1531 C C . ILE A 1 188 ? -0.095 -10.862 -16.854 1.00 89.81 188 ILE A C 1
ATOM 1533 O O . ILE A 1 188 ? 0.825 -11.654 -16.655 1.00 89.81 188 ILE A O 1
ATOM 1537 N N . LEU A 1 189 ? -0.268 -10.270 -18.044 1.00 88.69 189 LEU A N 1
ATOM 1538 C CA . LEU A 1 189 ? 0.626 -10.518 -19.186 1.00 88.69 189 LEU A CA 1
ATOM 1539 C C . LEU A 1 189 ? 2.081 -10.125 -18.877 1.00 88.69 189 LEU A C 1
ATOM 1541 O O . LEU A 1 189 ? 3.011 -10.876 -19.162 1.00 88.69 189 LEU A O 1
ATOM 1545 N N . TYR A 1 190 ? 2.287 -8.952 -18.278 1.00 91.12 190 TYR A N 1
ATOM 1546 C CA . TYR A 1 190 ? 3.614 -8.473 -17.896 1.00 91.12 190 TYR A CA 1
ATOM 1547 C C . TYR A 1 190 ? 4.248 -9.351 -16.807 1.00 91.12 190 TYR A C 1
ATOM 1549 O O . TYR A 1 190 ? 5.400 -9.746 -16.949 1.00 91.12 190 TYR A O 1
ATOM 1557 N N . LEU A 1 191 ? 3.493 -9.726 -15.772 1.00 90.00 191 LEU A N 1
ATOM 1558 C CA . LEU A 1 191 ? 3.943 -10.630 -14.712 1.00 90.00 191 LEU A CA 1
ATOM 1559 C C . LEU A 1 191 ? 4.339 -12.009 -15.265 1.00 90.00 191 LEU A C 1
ATOM 1561 O O . LEU A 1 191 ? 5.413 -12.503 -14.935 1.00 90.00 191 LEU A O 1
ATOM 1565 N N . SER A 1 192 ? 3.526 -12.586 -16.153 1.00 85.12 192 SER A N 1
ATOM 1566 C CA . SER A 1 192 ? 3.817 -13.847 -16.851 1.00 85.12 192 SER A CA 1
ATOM 1567 C C . SER A 1 192 ? 5.126 -13.769 -17.657 1.00 85.12 192 SER A C 1
ATOM 1569 O O . SER A 1 192 ? 6.006 -14.621 -17.520 1.00 85.12 192 SER A O 1
ATOM 1571 N N . ASN A 1 193 ? 5.333 -12.673 -18.398 1.00 88.81 193 ASN A N 1
ATOM 1572 C CA . ASN A 1 193 ? 6.579 -12.421 -19.132 1.00 88.81 193 ASN A CA 1
ATOM 1573 C C . ASN A 1 193 ? 7.815 -12.243 -18.226 1.00 88.81 193 ASN A C 1
ATOM 1575 O O . ASN A 1 193 ? 8.921 -12.582 -18.642 1.00 88.81 193 ASN A O 1
ATOM 1579 N N . LEU A 1 194 ? 7.661 -11.730 -17.000 1.00 88.38 194 LEU A N 1
ATOM 1580 C CA . LEU A 1 194 ? 8.753 -11.673 -16.019 1.00 88.38 194 LEU A CA 1
ATOM 1581 C C . LEU A 1 194 ? 9.045 -13.056 -15.414 1.00 88.38 194 LEU A C 1
ATOM 1583 O O . LEU A 1 194 ? 10.204 -13.442 -15.271 1.00 88.38 194 LEU A O 1
ATOM 1587 N N . ILE A 1 195 ? 8.006 -13.832 -15.093 1.00 83.56 195 ILE A N 1
ATOM 1588 C CA . ILE A 1 195 ? 8.133 -15.199 -14.563 1.00 83.56 195 ILE A CA 1
ATOM 1589 C C . ILE A 1 195 ? 8.903 -16.093 -15.545 1.00 83.56 195 ILE A C 1
ATOM 1591 O O . ILE A 1 195 ? 9.834 -16.790 -15.129 1.00 83.56 195 ILE A O 1
ATOM 1595 N N . LYS A 1 196 ? 8.621 -15.973 -16.849 1.00 82.38 196 LYS A N 1
ATOM 1596 C CA . LYS A 1 196 ? 9.405 -16.600 -17.926 1.00 82.38 196 LYS A CA 1
ATOM 1597 C C . LYS A 1 196 ? 10.908 -16.372 -17.817 1.00 82.38 196 LYS A C 1
ATOM 1599 O O . LYS A 1 196 ? 11.669 -17.300 -18.049 1.00 82.38 196 LYS A O 1
ATOM 1604 N N . LEU A 1 197 ? 11.369 -15.197 -17.379 1.00 84.75 197 LEU A N 1
ATOM 1605 C CA . LEU A 1 197 ? 12.808 -14.943 -17.229 1.00 84.75 197 LEU A CA 1
ATOM 1606 C C . LEU A 1 197 ? 13.477 -15.900 -16.221 1.00 84.75 197 LEU A C 1
ATOM 1608 O O . LEU A 1 197 ? 14.655 -16.207 -16.392 1.00 84.75 197 LEU A O 1
ATOM 1612 N N . LYS A 1 198 ? 12.743 -16.387 -15.200 1.00 78.25 198 LYS A N 1
ATOM 1613 C CA . LYS A 1 198 ? 13.210 -17.433 -14.264 1.00 78.25 198 LYS A CA 1
ATOM 1614 C C . LYS A 1 198 ? 13.142 -18.829 -14.898 1.00 78.25 198 LYS A C 1
ATOM 1616 O O . LYS A 1 198 ? 14.074 -19.601 -14.702 1.00 78.25 198 LYS A O 1
ATOM 1621 N N . ILE A 1 199 ? 12.068 -19.139 -15.628 1.00 72.88 199 ILE A N 1
ATOM 1622 C CA . ILE A 1 199 ? 11.815 -20.466 -16.225 1.00 72.88 199 ILE A CA 1
ATOM 1623 C C . ILE A 1 199 ? 12.766 -20.738 -17.401 1.00 72.88 199 ILE A C 1
ATOM 1625 O O . ILE A 1 199 ? 13.476 -21.739 -17.403 1.00 72.88 199 ILE A O 1
ATOM 1629 N N . ASP A 1 200 ? 12.852 -19.808 -18.352 1.00 77.44 200 ASP A N 1
ATOM 1630 C CA . ASP A 1 200 ? 13.604 -19.938 -19.607 1.00 77.44 200 ASP A CA 1
ATOM 1631 C C . ASP A 1 200 ? 15.134 -19.801 -19.417 1.00 77.44 200 ASP A C 1
ATOM 1633 O O . ASP A 1 200 ? 15.886 -19.745 -20.391 1.00 77.44 200 ASP A O 1
ATOM 1637 N N . GLY A 1 201 ? 15.616 -19.656 -18.173 1.00 78.00 201 GLY A N 1
ATOM 1638 C CA . GLY A 1 201 ? 17.030 -19.403 -17.862 1.00 78.00 201 GLY A CA 1
ATOM 1639 C C . GLY A 1 201 ? 17.581 -18.108 -18.480 1.00 78.00 201 GLY A C 1
ATOM 1640 O O . GLY A 1 201 ? 18.777 -18.010 -18.754 1.00 78.00 201 GLY A O 1
ATOM 1641 N N . SER A 1 202 ? 16.712 -17.128 -18.751 1.00 87.00 202 SER A N 1
ATOM 1642 C CA . SER A 1 202 ? 17.028 -15.981 -19.606 1.00 87.00 202 SER A CA 1
ATOM 1643 C C . SER A 1 202 ? 18.190 -15.138 -19.058 1.00 87.00 202 SER A C 1
ATOM 1645 O O . SER A 1 202 ? 18.138 -14.725 -17.896 1.00 87.00 202 SER A O 1
ATOM 1647 N N . PRO A 1 203 ? 19.188 -14.750 -19.882 1.00 87.44 203 PRO A N 1
ATOM 1648 C CA . PRO A 1 203 ? 20.249 -13.824 -19.469 1.00 87.44 203 PRO A CA 1
ATOM 1649 C C . PRO A 1 203 ? 19.724 -12.493 -18.906 1.00 87.44 203 PRO A C 1
ATOM 1651 O O . PRO A 1 203 ? 20.373 -11.873 -18.065 1.00 87.44 203 PRO A O 1
ATOM 1654 N N . LEU A 1 204 ? 18.517 -12.073 -19.309 1.00 88.31 204 LEU A N 1
ATOM 1655 C CA . LEU A 1 204 ? 17.859 -10.877 -18.777 1.00 88.31 204 LEU A CA 1
ATOM 1656 C C . LEU A 1 204 ? 17.521 -10.991 -17.280 1.00 88.31 204 LEU A C 1
ATOM 1658 O O . LEU A 1 204 ? 17.445 -9.964 -16.611 1.00 88.31 204 LEU A O 1
ATOM 1662 N N . LEU A 1 205 ? 17.368 -12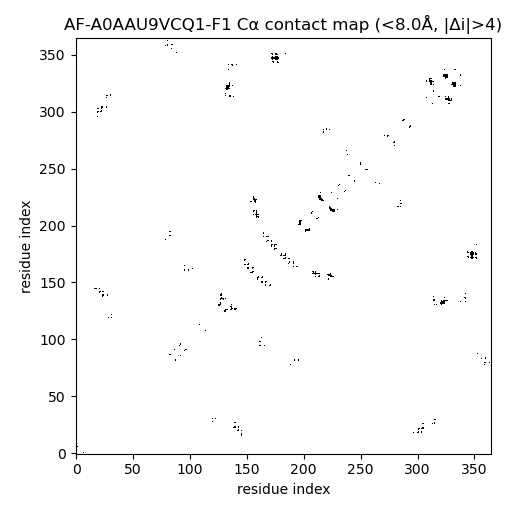.200 -16.724 1.00 88.38 205 LEU A N 1
ATOM 1663 C CA . LEU A 1 205 ? 17.128 -12.406 -15.290 1.00 88.38 205 LEU A CA 1
ATOM 1664 C C . LEU A 1 205 ? 18.262 -11.826 -14.432 1.00 88.38 205 LEU A C 1
ATOM 1666 O O . LEU A 1 205 ? 18.002 -11.259 -13.369 1.00 88.38 205 LEU A O 1
ATOM 1670 N N . HIS A 1 206 ? 19.511 -11.929 -14.904 1.00 88.50 206 HIS A N 1
ATOM 1671 C CA . HIS A 1 206 ? 20.654 -11.299 -14.247 1.00 88.50 206 HIS A CA 1
ATOM 1672 C C . HIS A 1 206 ? 20.486 -9.776 -14.225 1.00 88.50 206 HIS A C 1
ATOM 1674 O O . HIS A 1 206 ? 20.505 -9.174 -13.155 1.00 88.50 206 HIS A O 1
ATOM 1680 N N . GLU A 1 207 ? 20.223 -9.159 -15.378 1.00 90.25 207 GLU A N 1
ATOM 1681 C CA . GLU A 1 207 ? 20.053 -7.706 -15.489 1.00 90.25 207 GLU A CA 1
ATOM 1682 C C . GLU A 1 207 ? 18.869 -7.186 -14.662 1.00 90.25 207 GLU A C 1
ATOM 1684 O O . GLU A 1 207 ? 18.970 -6.145 -14.008 1.00 90.25 207 GLU A O 1
ATOM 1689 N N . PHE A 1 208 ? 17.760 -7.929 -14.605 1.00 89.06 208 PHE A N 1
ATOM 1690 C CA . PHE A 1 208 ? 16.633 -7.604 -13.730 1.00 89.06 208 PHE A CA 1
ATOM 1691 C C . PHE A 1 208 ? 17.024 -7.658 -12.246 1.00 89.06 208 PHE A C 1
ATOM 1693 O O . PHE A 1 208 ? 16.711 -6.713 -11.521 1.00 89.06 208 PHE A O 1
ATOM 1700 N N . ARG A 1 209 ? 17.786 -8.667 -11.804 1.00 88.12 209 ARG A N 1
ATOM 1701 C CA . ARG A 1 209 ? 18.334 -8.749 -10.434 1.00 88.12 209 ARG A CA 1
ATOM 1702 C C . ARG A 1 209 ? 19.382 -7.668 -10.128 1.00 88.12 209 ARG A C 1
ATOM 1704 O O . ARG A 1 209 ? 19.407 -7.152 -9.016 1.00 88.12 209 ARG A O 1
ATOM 1711 N N . GLN A 1 210 ? 20.167 -7.228 -11.115 1.00 86.06 210 GLN A N 1
ATOM 1712 C CA . GLN A 1 210 ? 21.023 -6.030 -11.011 1.00 86.06 210 GLN A CA 1
ATOM 1713 C C . GLN A 1 210 ? 20.224 -4.708 -11.084 1.00 86.06 210 GLN A C 1
ATOM 1715 O O . GLN A 1 210 ? 20.764 -3.612 -10.872 1.00 86.06 210 GLN A O 1
ATOM 1720 N N . GLY A 1 211 ? 18.915 -4.780 -11.340 1.00 84.12 211 GLY A N 1
ATOM 1721 C CA . GLY A 1 211 ? 17.985 -3.665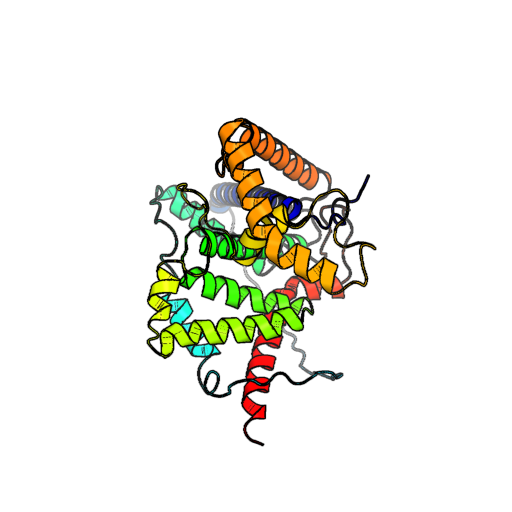 -11.232 1.00 84.12 211 GLY A CA 1
ATOM 1722 C C . GLY A 1 211 ? 17.622 -2.949 -12.526 1.00 84.12 211 GLY A C 1
ATOM 1723 O O . GLY A 1 211 ? 17.261 -1.772 -12.460 1.00 84.12 211 GLY A O 1
ATOM 1724 N N . ALA A 1 212 ? 17.690 -3.609 -13.683 1.00 86.19 212 ALA A N 1
ATOM 1725 C CA . ALA A 1 212 ? 17.302 -3.036 -14.979 1.00 86.19 212 ALA A CA 1
ATOM 1726 C C . ALA A 1 212 ? 15.861 -2.472 -15.016 1.00 86.19 212 ALA A C 1
ATOM 1728 O O . ALA A 1 212 ? 15.563 -1.596 -15.823 1.00 86.19 212 ALA A O 1
ATOM 1729 N N . PHE A 1 213 ? 14.985 -2.898 -14.098 1.00 88.69 213 PHE A N 1
ATOM 1730 C CA . PHE A 1 213 ? 13.601 -2.421 -13.972 1.00 88.69 213 PHE A CA 1
ATOM 1731 C C . PHE A 1 213 ? 13.422 -1.081 -13.216 1.00 88.69 213 PHE A C 1
ATOM 1733 O O . PHE A 1 213 ? 12.292 -0.617 -13.051 1.00 88.69 213 PHE A O 1
ATOM 1740 N N . GLY A 1 214 ? 14.500 -0.429 -12.752 1.00 89.44 214 GLY A N 1
ATOM 1741 C CA . GLY A 1 214 ? 14.416 0.849 -12.025 1.00 89.44 214 GLY A CA 1
ATOM 1742 C C . GLY A 1 214 ? 15.604 1.788 -12.258 1.00 89.44 214 GLY A C 1
ATOM 1743 O O . GLY A 1 214 ? 16.749 1.457 -11.942 1.00 89.44 214 GLY A O 1
ATOM 1744 N N . ILE A 1 215 ? 15.338 3.003 -12.746 1.00 87.44 215 ILE A N 1
ATOM 1745 C CA . ILE A 1 215 ? 16.368 4.001 -13.079 1.00 87.44 215 ILE A CA 1
ATOM 1746 C C . ILE A 1 215 ? 16.904 4.669 -11.809 1.00 87.44 215 ILE A C 1
ATOM 1748 O O . ILE A 1 215 ? 16.140 5.148 -10.970 1.00 87.44 215 ILE A O 1
ATOM 1752 N N . ARG A 1 216 ? 18.236 4.746 -11.681 1.00 85.75 216 ARG A N 1
ATOM 1753 C CA . ARG A 1 216 ? 18.938 5.400 -10.566 1.00 85.75 216 ARG A CA 1
ATOM 1754 C C . ARG A 1 216 ? 19.556 6.725 -11.018 1.00 85.75 216 ARG A C 1
ATOM 1756 O O . ARG A 1 216 ? 20.561 6.718 -11.718 1.00 85.75 216 ARG A O 1
ATOM 1763 N N . ARG A 1 217 ? 19.000 7.858 -10.573 1.00 79.88 217 ARG A N 1
ATOM 1764 C CA . ARG A 1 217 ? 19.527 9.200 -10.910 1.00 79.88 217 ARG A CA 1
ATOM 1765 C C . ARG A 1 217 ? 20.587 9.728 -9.928 1.00 79.88 217 ARG A C 1
ATOM 1767 O O . ARG A 1 217 ? 21.352 10.611 -10.295 1.00 79.88 217 ARG A O 1
ATOM 1774 N N . THR A 1 218 ? 20.675 9.192 -8.704 1.00 78.25 218 THR A N 1
ATOM 1775 C CA . THR A 1 218 ? 21.641 9.648 -7.679 1.00 78.25 218 THR A CA 1
ATOM 1776 C C . THR A 1 218 ? 22.372 8.487 -6.990 1.00 78.25 218 THR A C 1
ATOM 1778 O O . THR A 1 218 ? 21.884 7.355 -6.926 1.00 78.25 218 THR A O 1
ATOM 1781 N N . LYS A 1 219 ? 23.554 8.766 -6.417 1.00 79.25 219 LYS A N 1
ATOM 1782 C CA . LYS A 1 219 ? 24.350 7.780 -5.655 1.00 79.25 219 LYS A CA 1
ATOM 1783 C C . LYS A 1 219 ? 23.766 7.432 -4.272 1.00 79.25 219 LYS A C 1
ATOM 1785 O O . LYS A 1 219 ? 24.318 6.568 -3.596 1.00 79.25 219 LYS A O 1
ATOM 1790 N N . ALA A 1 220 ? 22.650 8.032 -3.848 1.00 75.25 220 ALA A N 1
ATOM 1791 C CA . ALA A 1 220 ? 22.018 7.711 -2.566 1.00 75.25 220 ALA A CA 1
ATOM 1792 C C . ALA A 1 220 ? 21.479 6.262 -2.523 1.00 75.25 220 ALA A C 1
ATOM 1794 O O . ALA A 1 220 ? 21.221 5.646 -3.565 1.00 75.25 220 ALA A O 1
ATOM 1795 N N . LYS A 1 221 ? 21.317 5.698 -1.317 1.00 76.06 221 LYS A N 1
ATOM 1796 C CA . LYS A 1 221 ? 20.591 4.430 -1.110 1.00 76.06 221 LYS A CA 1
ATOM 1797 C C . LYS A 1 221 ? 19.094 4.647 -1.383 1.00 76.06 221 LYS A C 1
ATOM 1799 O O . LYS A 1 221 ? 18.584 5.745 -1.180 1.00 76.06 221 LYS A O 1
ATOM 1804 N N . LEU A 1 222 ? 18.389 3.604 -1.832 1.00 79.44 222 LEU A N 1
ATOM 1805 C CA . LEU A 1 222 ? 16.943 3.639 -2.121 1.00 79.44 222 LEU A CA 1
ATOM 1806 C C . LEU A 1 222 ? 16.519 4.739 -3.128 1.00 79.44 222 LEU A C 1
ATOM 1808 O O . LEU A 1 222 ? 15.417 5.287 -3.032 1.00 79.44 222 LEU A O 1
ATOM 1812 N N . ALA A 1 223 ? 17.401 5.093 -4.068 1.00 80.62 223 ALA A N 1
ATOM 1813 C CA . ALA A 1 223 ? 17.241 6.226 -4.988 1.00 80.62 223 ALA A CA 1
ATOM 1814 C C . ALA A 1 223 ? 16.767 5.845 -6.406 1.00 80.62 223 ALA A C 1
ATOM 1816 O O . ALA A 1 223 ? 16.807 6.678 -7.314 1.00 80.62 223 ALA A O 1
ATOM 1817 N N . ARG A 1 224 ? 16.350 4.590 -6.620 1.00 87.31 224 ARG A N 1
ATOM 1818 C CA . ARG A 1 224 ? 15.748 4.160 -7.889 1.00 87.31 224 ARG A CA 1
ATOM 1819 C C . ARG A 1 224 ? 14.277 4.560 -7.983 1.00 87.31 224 ARG A C 1
ATOM 1821 O O . ARG A 1 224 ? 13.569 4.575 -6.979 1.00 87.31 224 ARG A O 1
ATOM 1828 N N . SER A 1 225 ? 13.835 4.863 -9.196 1.00 86.19 225 SER A N 1
ATOM 1829 C CA . SER A 1 225 ? 12.445 5.172 -9.547 1.00 86.19 225 SER A CA 1
ATOM 1830 C C . SER A 1 225 ? 11.989 4.311 -10.734 1.00 86.19 225 SER A C 1
ATOM 1832 O O . SER A 1 225 ? 12.842 3.798 -11.464 1.00 86.19 225 SER A O 1
ATOM 1834 N N . PRO A 1 226 ? 10.670 4.143 -10.957 1.00 87.75 226 PRO A N 1
ATOM 1835 C CA . PRO A 1 226 ? 10.155 3.519 -12.174 1.00 87.75 226 PRO A CA 1
ATOM 1836 C C . PRO A 1 226 ? 10.725 4.188 -13.430 1.00 87.75 226 PRO A C 1
ATOM 1838 O O . PRO A 1 226 ? 10.960 5.400 -13.429 1.00 87.75 226 PRO A O 1
ATOM 1841 N N . VAL A 1 227 ? 10.928 3.407 -14.493 1.00 85.56 227 VAL A N 1
ATOM 1842 C CA . VAL A 1 227 ? 11.454 3.889 -15.785 1.00 85.56 227 VAL A CA 1
ATOM 1843 C C . VAL A 1 227 ? 10.610 5.050 -16.315 1.00 85.56 227 VAL A C 1
ATOM 1845 O O . VAL A 1 227 ? 11.137 6.132 -16.556 1.00 85.56 227 VAL A O 1
ATOM 1848 N N . ASP A 1 228 ? 9.297 4.836 -16.394 1.00 82.50 228 ASP A N 1
ATOM 1849 C CA . ASP A 1 228 ? 8.310 5.791 -16.900 1.00 82.50 228 ASP A CA 1
ATOM 1850 C C . ASP A 1 228 ? 8.311 7.110 -16.106 1.00 82.50 228 ASP A C 1
ATOM 1852 O O . ASP A 1 228 ? 8.632 8.159 -16.653 1.00 82.50 228 ASP A O 1
ATOM 1856 N N . LEU A 1 229 ? 8.145 7.049 -14.777 1.00 82.25 229 LEU A N 1
ATOM 1857 C CA . LEU A 1 229 ? 8.223 8.222 -13.891 1.00 82.25 229 LEU A CA 1
ATOM 1858 C C . LEU A 1 229 ? 9.563 8.980 -14.001 1.00 82.25 229 LEU A C 1
ATOM 1860 O O . LEU A 1 229 ? 9.617 10.192 -13.799 1.00 82.25 229 LEU A O 1
ATOM 1864 N N . SER A 1 230 ? 10.661 8.283 -14.303 1.00 81.81 230 SER A N 1
ATOM 1865 C CA . SER A 1 230 ? 11.976 8.910 -14.492 1.00 81.81 230 SER A CA 1
ATOM 1866 C C . SER A 1 230 ? 12.079 9.630 -15.838 1.00 81.81 230 SER A C 1
ATOM 1868 O O . SER A 1 230 ? 12.719 10.678 -15.917 1.00 81.81 230 SER A O 1
ATOM 1870 N N . LEU A 1 231 ? 11.440 9.091 -16.880 1.00 80.00 231 LEU A N 1
ATOM 1871 C CA . LEU A 1 231 ? 11.313 9.694 -18.206 1.00 80.00 231 LEU A CA 1
ATOM 1872 C C . LEU A 1 231 ? 10.346 10.893 -18.173 1.00 80.00 231 LEU A C 1
ATOM 1874 O O . LEU A 1 231 ? 10.677 11.946 -18.722 1.00 80.00 231 LEU A O 1
ATOM 1878 N N . GLU A 1 232 ? 9.232 10.789 -17.437 1.00 76.56 232 GLU A N 1
ATOM 1879 C CA . GLU A 1 232 ? 8.342 11.910 -17.104 1.00 76.56 232 GLU A CA 1
ATOM 1880 C C . GLU A 1 232 ? 9.109 13.067 -16.449 1.00 76.56 232 GLU A C 1
ATOM 1882 O O . GLU A 1 232 ? 9.019 14.206 -16.895 1.00 76.56 232 GLU A O 1
ATOM 1887 N N . GLN A 1 233 ? 9.899 12.771 -15.411 1.00 73.44 233 GLN A N 1
ATOM 1888 C CA . GLN A 1 233 ? 10.625 13.765 -14.607 1.00 73.44 233 GLN A CA 1
ATOM 1889 C C . GLN A 1 233 ? 11.914 14.301 -15.248 1.00 73.44 233 GLN A C 1
ATOM 1891 O O . GLN A 1 233 ? 12.597 15.116 -14.629 1.00 73.44 233 GLN A O 1
ATOM 1896 N N . THR A 1 234 ? 12.281 13.847 -16.450 1.00 71.19 234 THR A N 1
ATOM 1897 C CA . THR A 1 234 ? 13.483 14.321 -17.155 1.00 71.19 234 THR A CA 1
ATOM 1898 C C . THR A 1 234 ? 13.159 14.716 -18.589 1.00 71.19 234 THR A C 1
ATOM 1900 O O . THR A 1 234 ? 12.829 15.870 -18.840 1.00 71.19 234 THR A O 1
ATOM 1903 N N . ILE A 1 235 ? 13.194 13.765 -19.523 1.00 69.06 235 ILE A N 1
ATOM 1904 C CA . ILE A 1 235 ? 13.036 14.007 -20.961 1.00 69.06 235 ILE A CA 1
ATOM 1905 C C . ILE A 1 235 ? 11.696 14.695 -21.255 1.00 69.06 235 ILE A C 1
ATOM 1907 O O . ILE A 1 235 ? 11.671 15.693 -21.972 1.00 69.06 235 ILE A O 1
ATOM 1911 N N . ASN A 1 236 ? 10.595 14.226 -20.660 1.00 71.38 236 ASN A N 1
ATOM 1912 C CA . ASN A 1 236 ? 9.283 14.843 -20.870 1.00 71.38 236 ASN A CA 1
ATOM 1913 C C . ASN A 1 236 ? 9.113 16.158 -20.091 1.00 71.38 236 ASN A C 1
ATOM 1915 O O . ASN A 1 236 ? 8.376 17.024 -20.552 1.00 71.38 236 ASN A O 1
ATOM 1919 N N . ALA A 1 237 ? 9.786 16.340 -18.950 1.00 64.69 237 ALA A N 1
ATOM 1920 C CA . ALA A 1 237 ? 9.752 17.590 -18.189 1.00 64.69 237 ALA A CA 1
ATOM 1921 C C . ALA A 1 237 ? 10.496 18.725 -18.915 1.00 64.69 237 ALA A C 1
ATOM 1923 O O . ALA A 1 237 ? 9.991 19.842 -18.986 1.00 64.69 237 ALA A O 1
ATOM 1924 N N . ASP A 1 238 ? 11.653 18.435 -19.518 1.00 58.69 238 ASP A N 1
ATOM 1925 C CA . ASP A 1 238 ? 12.367 19.388 -20.378 1.00 58.69 238 ASP A CA 1
ATOM 1926 C C . ASP A 1 238 ? 11.648 19.613 -21.729 1.00 58.69 238 ASP A C 1
ATOM 1928 O O . ASP A 1 238 ? 11.837 20.654 -22.364 1.00 58.69 238 ASP A O 1
ATOM 1932 N N . ALA A 1 239 ? 10.808 18.668 -22.177 1.00 58.16 239 ALA A N 1
ATOM 1933 C CA . ALA A 1 239 ? 9.946 18.816 -23.357 1.00 58.16 239 ALA A CA 1
ATOM 1934 C C . ALA A 1 239 ? 8.670 19.635 -23.091 1.00 58.16 239 ALA A C 1
ATOM 1936 O O . ALA A 1 239 ? 8.227 20.402 -23.951 1.00 58.16 239 ALA A O 1
ATOM 1937 N N . GLY A 1 240 ? 8.059 19.443 -21.921 1.00 53.28 240 GLY A N 1
ATOM 1938 C CA . GLY A 1 240 ? 6.763 19.985 -21.525 1.00 53.28 240 GLY A CA 1
ATOM 1939 C C . GLY A 1 240 ? 6.888 21.270 -20.717 1.00 53.28 240 GLY A C 1
ATOM 1940 O O . GLY A 1 240 ? 6.787 21.251 -19.492 1.00 53.28 240 GLY A O 1
ATOM 1941 N N . ASN A 1 241 ? 7.065 22.400 -21.403 1.00 53.50 241 ASN A N 1
ATOM 1942 C CA . ASN A 1 241 ? 7.126 23.704 -20.744 1.00 53.50 241 ASN A CA 1
ATOM 1943 C C . ASN A 1 241 ? 5.781 24.079 -20.081 1.00 53.50 241 ASN A C 1
ATOM 1945 O O . ASN A 1 241 ? 4.702 23.771 -20.588 1.00 53.50 241 ASN A O 1
ATOM 1949 N N . THR A 1 242 ? 5.840 24.785 -18.950 1.00 52.16 242 THR A N 1
ATOM 1950 C CA . THR A 1 242 ? 4.671 25.151 -18.131 1.00 52.16 242 THR A CA 1
ATOM 1951 C C . THR A 1 242 ? 3.841 26.307 -18.696 1.00 52.16 242 THR A C 1
ATOM 1953 O O . THR A 1 242 ? 2.713 26.512 -18.250 1.00 52.16 242 THR A O 1
ATOM 1956 N N . LEU A 1 243 ? 4.339 27.018 -19.715 1.00 45.78 243 LEU A N 1
ATOM 1957 C CA . LEU A 1 243 ? 3.502 27.790 -20.638 1.00 45.78 243 LEU A CA 1
ATOM 1958 C C . LEU A 1 243 ? 3.322 26.989 -21.928 1.00 45.78 243 LEU A C 1
ATOM 1960 O O . LEU A 1 243 ? 4.245 26.909 -22.735 1.00 45.78 243 LEU A O 1
ATOM 1964 N N . THR A 1 244 ? 2.106 26.466 -22.115 1.00 44.16 244 THR A N 1
ATOM 1965 C CA . THR A 1 244 ? 1.635 25.669 -23.264 1.00 44.16 244 THR A CA 1
ATOM 1966 C C . THR A 1 244 ? 2.452 24.410 -23.584 1.00 44.16 244 THR A C 1
ATOM 1968 O O . THR A 1 244 ? 3.627 24.464 -23.939 1.00 44.16 244 THR A O 1
ATOM 1971 N N . GLY A 1 245 ? 1.771 23.258 -23.596 1.00 48.34 245 GLY A N 1
ATOM 1972 C CA . GLY A 1 245 ? 2.217 22.119 -24.403 1.00 48.34 245 GLY A CA 1
ATOM 1973 C C . GLY A 1 245 ? 2.064 22.422 -25.902 1.00 48.34 245 GLY A C 1
ATOM 1974 O O . GLY A 1 245 ? 1.964 23.577 -26.313 1.00 48.34 245 GLY A O 1
ATOM 1975 N N . VAL A 1 246 ? 1.954 21.395 -26.748 1.00 51.06 246 VAL A N 1
ATOM 1976 C CA . VAL A 1 246 ? 1.664 21.579 -28.188 1.00 51.06 246 VAL A CA 1
ATOM 1977 C C . VAL A 1 246 ? 0.173 21.907 -28.403 1.00 51.06 246 VAL A C 1
ATOM 1979 O O . VAL A 1 246 ? -0.581 21.164 -29.025 1.00 51.06 246 VAL A O 1
ATOM 1982 N N . THR A 1 247 ? -0.271 23.034 -27.848 1.00 50.44 247 THR A N 1
ATOM 1983 C CA . THR A 1 247 ? -1.625 23.579 -27.976 1.00 50.44 247 THR A CA 1
ATOM 1984 C C . THR A 1 247 ? -1.631 24.672 -29.045 1.00 50.44 247 THR A C 1
ATOM 1986 O O . THR A 1 247 ? -1.042 25.733 -28.865 1.00 50.44 247 THR A O 1
ATOM 1989 N N . HIS A 1 248 ? -2.300 24.396 -30.167 1.00 48.62 248 HIS A N 1
ATOM 1990 C CA . HIS A 1 248 ? -2.533 25.276 -31.329 1.00 48.62 248 HIS A CA 1
ATOM 1991 C C . HIS A 1 248 ? -1.343 25.666 -32.238 1.00 48.62 248 HIS A C 1
ATOM 1993 O O . HIS A 1 248 ? -1.594 26.059 -33.376 1.00 48.62 248 HIS A O 1
ATOM 1999 N N . PHE A 1 249 ? -0.076 25.452 -31.861 1.00 47.41 249 PHE A N 1
ATOM 2000 C CA . PHE A 1 249 ? 1.066 25.527 -32.799 1.00 47.41 249 PHE A CA 1
ATOM 2001 C C . PHE A 1 249 ? 1.613 24.124 -33.135 1.00 47.41 249 PHE A C 1
ATOM 2003 O O . PHE A 1 249 ? 2.272 23.516 -32.305 1.00 47.41 249 PHE A O 1
ATOM 2010 N N . THR A 1 250 ? 1.448 23.534 -34.325 1.00 48.31 250 THR A N 1
ATOM 2011 C CA . THR A 1 250 ? 0.671 23.907 -35.527 1.00 48.31 250 THR A CA 1
ATOM 2012 C C . THR A 1 250 ? 0.262 22.622 -36.279 1.00 48.31 250 THR A C 1
ATOM 2014 O O . THR A 1 250 ? 0.825 21.547 -36.043 1.00 48.31 250 THR A O 1
ATOM 2017 N N . ASN A 1 251 ? -0.612 22.731 -37.288 1.00 57.06 251 ASN A N 1
ATOM 2018 C CA . ASN A 1 251 ? -0.856 21.634 -38.239 1.00 57.06 251 ASN A CA 1
ATOM 2019 C C . ASN A 1 251 ? 0.332 21.341 -39.189 1.00 57.06 251 ASN A C 1
ATOM 2021 O O . ASN A 1 251 ? 0.287 20.351 -39.917 1.00 57.06 251 ASN A O 1
ATOM 2025 N N . SER A 1 252 ? 1.420 22.124 -39.160 1.00 72.94 252 SER A N 1
ATOM 2026 C CA . SER A 1 252 ? 2.591 21.910 -40.021 1.00 72.94 252 SER A CA 1
ATOM 2027 C C . SER A 1 252 ? 3.428 20.703 -39.583 1.00 72.94 252 SER A C 1
ATOM 2029 O O . SER A 1 252 ? 4.005 20.677 -38.493 1.00 72.94 252 SER A O 1
ATOM 2031 N N . ILE A 1 253 ? 3.574 19.731 -40.489 1.00 76.44 253 ILE A N 1
ATOM 2032 C CA . ILE A 1 253 ? 4.507 18.601 -40.347 1.00 76.44 253 ILE A CA 1
ATOM 2033 C C . ILE A 1 253 ? 5.942 19.117 -40.153 1.00 76.44 253 ILE A C 1
ATOM 2035 O O . ILE A 1 253 ? 6.645 18.650 -39.259 1.00 76.44 253 ILE A O 1
ATOM 2039 N N . SER A 1 254 ? 6.350 20.137 -40.912 1.00 77.38 254 SER A N 1
ATOM 2040 C CA . SER A 1 254 ? 7.696 20.720 -40.854 1.00 77.38 254 SER A CA 1
ATOM 2041 C C . SER A 1 254 ? 8.007 21.384 -39.510 1.00 77.38 254 SER A C 1
ATOM 2043 O O . SER A 1 254 ? 9.152 21.348 -39.064 1.00 77.38 254 SER A O 1
ATOM 2045 N N . ALA A 1 255 ? 7.008 21.959 -38.829 1.00 69.12 255 ALA A N 1
ATOM 2046 C CA . ALA A 1 255 ? 7.183 22.485 -37.475 1.00 69.12 255 ALA A CA 1
ATOM 2047 C C . ALA A 1 255 ? 7.421 21.354 -36.459 1.00 69.12 255 ALA A C 1
ATOM 2049 O O . ALA A 1 255 ? 8.338 21.450 -35.643 1.00 69.12 255 ALA A O 1
ATOM 2050 N N . ARG A 1 256 ? 6.660 20.252 -36.556 1.00 72.31 256 ARG A N 1
ATOM 2051 C CA . ARG A 1 256 ? 6.841 19.060 -35.706 1.00 72.31 256 ARG A CA 1
ATOM 2052 C C . ARG A 1 256 ? 8.198 18.387 -35.947 1.00 72.31 256 ARG A C 1
ATOM 2054 O O . ARG A 1 256 ? 8.899 18.086 -34.987 1.00 72.31 256 ARG A O 1
ATOM 2061 N N . GLN A 1 257 ? 8.613 18.243 -37.209 1.00 79.56 257 GLN A N 1
ATOM 2062 C CA . GLN A 1 257 ? 9.943 17.744 -37.588 1.00 79.56 257 GLN A CA 1
ATOM 2063 C C . GLN A 1 257 ? 11.065 18.632 -37.035 1.00 79.56 257 GLN A C 1
ATOM 2065 O O . GLN A 1 257 ? 11.977 18.127 -36.383 1.00 79.56 257 GLN A O 1
ATOM 2070 N N . LYS A 1 258 ? 10.982 19.959 -37.231 1.00 77.62 258 LYS A N 1
ATOM 2071 C CA . LYS A 1 258 ? 11.955 20.904 -36.662 1.00 77.62 258 LYS A CA 1
ATOM 2072 C C . LYS A 1 258 ? 12.017 20.788 -35.143 1.00 77.62 258 LYS A C 1
ATOM 2074 O O . LYS A 1 258 ? 13.123 20.733 -34.611 1.00 77.62 258 LYS A O 1
ATOM 2079 N N . TRP A 1 259 ? 10.877 20.721 -34.447 1.00 73.94 259 TRP A N 1
ATOM 2080 C CA . TRP A 1 259 ? 10.855 20.548 -32.993 1.00 73.94 259 TRP A CA 1
ATOM 2081 C C . TRP A 1 259 ? 11.571 19.259 -32.580 1.00 73.94 259 TRP A C 1
ATOM 2083 O O . TRP A 1 259 ? 12.532 19.352 -31.820 1.00 73.94 259 TRP A O 1
ATOM 2093 N N . ALA A 1 260 ? 11.188 18.108 -33.144 1.00 76.06 260 ALA A N 1
ATOM 2094 C CA . ALA A 1 260 ? 11.745 16.800 -32.798 1.00 76.06 260 ALA A CA 1
ATOM 2095 C C . ALA A 1 260 ? 13.266 16.717 -33.023 1.00 76.06 260 ALA A C 1
ATOM 2097 O O . ALA A 1 260 ? 13.998 16.317 -32.121 1.00 76.06 260 ALA A O 1
ATOM 2098 N N . LEU A 1 261 ? 13.755 17.170 -34.185 1.00 79.94 261 LEU A N 1
ATOM 2099 C CA . LEU A 1 261 ? 15.183 17.135 -34.528 1.00 79.94 261 LEU A CA 1
ATOM 2100 C C . LEU A 1 261 ? 16.046 18.036 -33.629 1.00 79.94 261 LEU A C 1
ATOM 2102 O O . LEU A 1 261 ? 17.190 17.705 -33.338 1.00 79.94 261 LEU A O 1
ATOM 2106 N N . SER A 1 262 ? 15.516 19.183 -33.193 1.00 79.44 262 SER A N 1
ATOM 2107 C CA . SER A 1 262 ? 16.298 20.206 -32.477 1.00 79.44 262 SER A CA 1
ATOM 2108 C C . SER A 1 262 ? 16.023 20.288 -30.972 1.00 79.44 262 SER A C 1
ATOM 2110 O O . SER A 1 262 ? 16.740 20.993 -30.260 1.00 79.44 262 SER A O 1
ATOM 2112 N N . HIS A 1 263 ? 15.014 19.582 -30.453 1.00 70.56 263 HIS A N 1
ATOM 2113 C CA . HIS A 1 263 ? 14.657 19.642 -29.036 1.00 70.56 263 HIS A CA 1
ATOM 2114 C C . HIS A 1 263 ? 15.768 19.093 -28.137 1.00 70.56 263 HIS A C 1
ATOM 2116 O O . HIS A 1 263 ? 16.211 19.817 -27.249 1.00 70.56 263 HIS A O 1
ATOM 2122 N N . GLY A 1 264 ? 16.294 17.895 -28.414 1.00 76.31 264 GLY A N 1
ATOM 2123 C CA . GLY A 1 264 ? 17.388 17.319 -27.621 1.00 76.31 264 GLY A CA 1
ATOM 2124 C C . GLY A 1 264 ? 18.660 18.181 -27.609 1.00 76.31 264 GLY A C 1
ATOM 2125 O O . GLY A 1 264 ? 19.380 18.204 -26.614 1.00 76.31 264 GLY A O 1
ATOM 2126 N N . MET A 1 265 ? 18.914 18.950 -28.677 1.00 79.88 265 MET A N 1
ATOM 2127 C CA . MET A 1 265 ? 20.003 19.936 -28.713 1.00 79.88 265 MET A CA 1
ATOM 2128 C C . MET A 1 265 ? 19.697 21.160 -27.841 1.00 79.88 265 MET A C 1
ATOM 2130 O O . MET A 1 265 ? 20.554 21.563 -27.058 1.00 79.88 265 MET A O 1
ATOM 2134 N N . ARG A 1 266 ? 18.475 21.718 -27.911 1.00 75.69 266 ARG A N 1
ATOM 2135 C CA . ARG A 1 266 ? 18.042 22.809 -27.014 1.00 75.69 266 ARG A CA 1
ATOM 2136 C C . ARG A 1 266 ? 18.140 22.411 -25.543 1.00 75.69 266 ARG A C 1
ATOM 2138 O O . ARG A 1 266 ? 18.643 23.203 -24.756 1.00 75.69 266 ARG A O 1
ATOM 2145 N N . THR A 1 267 ? 17.704 21.204 -25.183 1.00 72.19 267 THR A N 1
ATOM 2146 C CA . THR A 1 267 ? 17.780 20.707 -23.802 1.00 72.19 267 THR A CA 1
ATOM 2147 C C . THR A 1 267 ? 19.225 20.615 -23.327 1.00 72.19 267 THR A C 1
ATOM 2149 O O . THR A 1 267 ? 19.533 21.131 -22.261 1.00 72.19 267 THR A O 1
ATOM 2152 N N . LYS A 1 268 ? 20.141 20.057 -24.137 1.00 78.06 268 LYS A N 1
ATOM 2153 C CA . LYS A 1 268 ? 21.577 20.022 -23.800 1.00 78.06 268 LYS A CA 1
ATOM 2154 C C . LYS A 1 268 ? 22.152 21.419 -23.551 1.00 78.06 268 LYS A C 1
ATOM 2156 O O . LYS A 1 268 ? 22.764 21.629 -22.512 1.00 78.06 268 LYS A O 1
ATOM 2161 N N . ILE A 1 269 ? 21.903 22.373 -24.455 1.00 84.06 269 ILE A N 1
ATOM 2162 C CA . ILE A 1 269 ? 22.368 23.764 -24.306 1.00 84.06 269 ILE A CA 1
ATOM 2163 C C . ILE A 1 269 ? 21.793 24.395 -23.029 1.00 84.06 269 ILE A C 1
ATOM 2165 O O . ILE A 1 269 ? 22.529 25.003 -22.259 1.00 84.06 269 ILE A O 1
ATOM 2169 N N . LEU A 1 270 ? 20.494 24.218 -22.768 1.00 79.19 270 LEU A N 1
ATOM 2170 C CA . LEU A 1 270 ? 19.840 24.745 -21.570 1.00 79.19 270 LEU A CA 1
ATOM 2171 C C . LEU A 1 270 ? 20.407 24.133 -20.278 1.00 79.19 270 LEU A C 1
ATOM 2173 O O . LEU A 1 270 ? 20.546 24.846 -19.287 1.00 79.19 270 LEU A O 1
ATOM 2177 N N . THR A 1 271 ? 20.746 22.843 -20.277 1.00 77.56 271 THR A N 1
ATOM 2178 C CA . THR A 1 271 ? 21.390 22.177 -19.136 1.00 77.56 271 THR A CA 1
ATOM 2179 C C . THR A 1 271 ? 22.793 22.721 -18.893 1.00 77.56 271 THR A C 1
ATOM 2181 O O . THR A 1 271 ? 23.063 23.142 -17.774 1.00 77.56 271 THR A O 1
ATOM 2184 N N . SER A 1 272 ? 23.641 22.827 -19.922 1.00 84.88 272 SER A N 1
ATOM 2185 C CA . SER A 1 272 ? 24.990 23.397 -19.771 1.00 84.88 272 SER A CA 1
ATOM 2186 C C . SER A 1 272 ? 24.956 24.855 -19.300 1.00 84.88 272 SER A C 1
ATOM 2188 O O . SER A 1 272 ? 25.674 25.211 -18.373 1.00 84.88 272 SER A O 1
ATOM 2190 N N . VAL A 1 273 ? 24.041 25.683 -19.822 1.00 86.44 273 VAL A N 1
ATOM 2191 C CA . VAL A 1 273 ? 23.858 27.061 -19.328 1.00 86.44 273 VAL A CA 1
ATOM 2192 C C . VAL A 1 273 ? 23.396 27.079 -17.863 1.00 86.44 273 VAL A C 1
ATOM 2194 O O . VAL A 1 273 ? 23.885 27.899 -17.088 1.00 86.44 273 VAL A O 1
ATOM 2197 N N . LYS A 1 274 ? 22.500 26.176 -17.434 1.00 81.94 274 LYS A N 1
ATOM 2198 C CA . LYS A 1 274 ? 22.104 26.040 -16.014 1.00 81.94 274 LYS A CA 1
ATOM 2199 C C . LYS A 1 274 ? 23.266 25.571 -15.125 1.00 81.94 274 LYS A C 1
ATOM 2201 O O . LYS A 1 274 ? 23.315 25.957 -13.960 1.00 81.94 274 LYS A O 1
ATOM 2206 N N . GLU A 1 275 ? 24.174 24.746 -15.640 1.00 85.06 275 GLU A N 1
ATOM 2207 C CA . GLU A 1 275 ? 25.381 24.298 -14.932 1.00 85.06 275 GLU A CA 1
ATOM 2208 C C . GLU A 1 275 ? 26.385 25.447 -14.763 1.00 85.06 275 GLU A C 1
ATOM 2210 O O . GLU A 1 275 ? 26.766 25.754 -13.634 1.00 85.06 275 GLU A O 1
ATOM 2215 N N . GLU A 1 276 ? 26.736 26.143 -15.849 1.00 88.12 276 GLU A N 1
ATOM 2216 C CA . GLU A 1 276 ? 27.663 27.288 -15.854 1.00 88.12 276 GLU A CA 1
ATOM 2217 C C . GLU A 1 276 ? 27.171 28.462 -14.991 1.00 88.12 276 GLU A C 1
ATOM 2219 O O . GLU A 1 276 ? 27.956 29.100 -14.293 1.00 88.12 276 GLU A O 1
ATOM 2224 N N . THR A 1 277 ? 25.861 28.730 -14.990 1.00 90.06 277 THR A N 1
ATOM 2225 C CA . THR A 1 277 ? 25.241 29.787 -14.164 1.00 90.06 277 THR A CA 1
ATOM 2226 C C . THR A 1 277 ? 24.949 29.364 -12.719 1.00 90.06 277 THR A C 1
ATOM 2228 O O . THR A 1 277 ? 24.442 30.169 -11.939 1.00 90.06 277 THR A O 1
ATOM 2231 N N . GLY A 1 278 ? 25.219 28.108 -12.341 1.00 82.06 278 GLY A N 1
ATOM 2232 C CA . GLY A 1 278 ? 24.902 27.572 -11.011 1.00 82.06 278 GLY A CA 1
ATOM 2233 C C . GLY A 1 278 ? 23.401 27.417 -10.714 1.00 82.06 278 GLY A C 1
ATOM 2234 O O . GLY A 1 278 ? 23.029 27.104 -9.583 1.00 82.06 278 GLY A O 1
ATOM 2235 N N . LEU A 1 279 ? 22.532 27.602 -11.714 1.00 77.75 279 LEU A N 1
ATOM 2236 C CA . LEU A 1 279 ? 21.075 27.461 -11.607 1.00 77.75 279 LEU A CA 1
ATOM 2237 C C . LEU A 1 279 ? 20.602 25.994 -11.594 1.00 77.75 279 LEU A C 1
ATOM 2239 O O . LEU A 1 279 ? 19.418 25.731 -11.368 1.00 77.75 279 LEU A O 1
ATOM 2243 N N . LEU A 1 280 ? 21.494 25.025 -11.828 1.00 69.56 280 LEU A N 1
ATOM 2244 C CA . LEU A 1 280 ? 21.167 23.602 -11.762 1.00 69.56 280 LEU A CA 1
ATOM 2245 C C . LEU A 1 280 ? 21.016 23.125 -10.303 1.00 69.56 280 LEU A C 1
ATOM 2247 O O . LEU A 1 280 ? 21.979 22.738 -9.637 1.00 69.56 280 LEU A O 1
ATOM 2251 N N . SER A 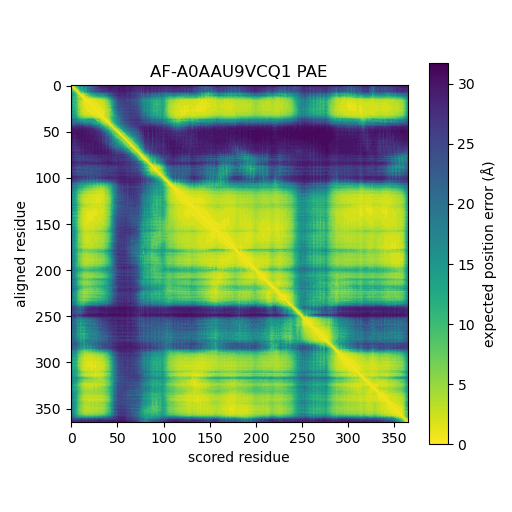1 281 ? 19.779 23.101 -9.802 1.00 61.88 281 SER A N 1
ATOM 2252 C CA . SER A 1 281 ? 19.466 22.499 -8.503 1.00 61.88 281 SER A CA 1
ATOM 2253 C C . SER A 1 281 ? 19.789 21.001 -8.505 1.00 61.88 281 SER A C 1
ATOM 2255 O O . SER A 1 281 ? 19.161 20.230 -9.232 1.00 61.88 281 SER A O 1
ATOM 2257 N N . LYS A 1 282 ? 20.734 20.570 -7.662 1.00 62.59 282 LYS A N 1
ATOM 2258 C CA . LYS A 1 282 ? 21.041 19.145 -7.463 1.00 62.59 282 LYS A CA 1
ATOM 2259 C C . LYS A 1 282 ? 19.807 18.418 -6.918 1.00 62.59 282 LYS A C 1
ATOM 2261 O O . LYS A 1 282 ? 19.226 18.859 -5.928 1.00 62.59 282 LYS A O 1
ATOM 2266 N N . ASP A 1 283 ? 19.443 17.295 -7.535 1.00 55.66 283 ASP A N 1
ATOM 2267 C CA . ASP A 1 283 ? 18.311 16.459 -7.116 1.00 55.66 283 ASP A CA 1
ATOM 2268 C C . ASP A 1 283 ? 18.584 15.786 -5.757 1.00 55.66 283 ASP A C 1
ATOM 2270 O O . ASP A 1 283 ? 19.120 14.678 -5.668 1.00 55.66 283 ASP A O 1
ATOM 2274 N N . ASP A 1 284 ? 18.225 16.474 -4.672 1.00 55.69 284 ASP A N 1
ATOM 2275 C CA . ASP A 1 284 ? 18.377 15.960 -3.315 1.00 55.69 284 ASP A CA 1
ATOM 2276 C C . ASP A 1 284 ? 17.265 14.963 -2.950 1.00 55.69 284 ASP A C 1
ATOM 2278 O O . ASP A 1 284 ? 16.239 15.297 -2.350 1.00 55.69 284 ASP A O 1
ATOM 2282 N N . THR A 1 285 ? 17.518 13.687 -3.242 1.00 55.00 285 THR A N 1
ATOM 2283 C CA . THR A 1 285 ? 16.687 12.565 -2.782 1.00 55.00 285 THR A CA 1
ATOM 2284 C C . THR A 1 285 ? 16.608 12.435 -1.251 1.00 55.00 285 THR A C 1
ATOM 2286 O O . THR A 1 285 ? 15.747 11.707 -0.760 1.00 55.00 285 THR A O 1
ATOM 2289 N N . SER A 1 286 ? 17.463 13.123 -0.478 1.00 59.66 286 SER A N 1
ATOM 2290 C CA . SER A 1 286 ? 17.408 13.142 0.992 1.00 59.66 286 SER A CA 1
ATOM 2291 C C . SER A 1 286 ? 16.455 14.196 1.568 1.00 59.66 286 SER A C 1
ATOM 2293 O O . SER A 1 286 ? 16.214 14.187 2.773 1.00 59.66 286 SER A O 1
ATOM 2295 N N . ARG A 1 287 ? 15.804 15.032 0.742 1.00 62.81 287 ARG A N 1
ATOM 2296 C CA . ARG A 1 287 ? 14.838 16.057 1.194 1.00 62.81 287 ARG A CA 1
ATOM 2297 C C . ARG A 1 287 ? 13.701 15.512 2.075 1.00 62.81 287 ARG A C 1
ATOM 2299 O O . ARG A 1 287 ? 13.186 16.232 2.926 1.00 62.81 287 ARG A O 1
ATOM 2306 N N . CYS A 1 288 ? 13.329 14.241 1.913 1.00 62.97 288 CYS A N 1
ATOM 2307 C CA . CYS A 1 288 ? 12.351 13.555 2.770 1.00 62.97 288 CYS A CA 1
ATOM 2308 C C . CYS A 1 288 ? 12.889 13.164 4.162 1.00 62.97 288 CYS A C 1
ATOM 2310 O O . CYS A 1 288 ? 12.094 12.933 5.064 1.00 62.97 288 CYS A O 1
ATOM 2312 N N . LEU A 1 289 ? 14.211 13.086 4.330 1.00 70.81 289 LEU A N 1
ATOM 2313 C CA . LEU A 1 289 ? 14.913 12.729 5.570 1.00 70.81 289 LEU A CA 1
ATOM 2314 C C . LEU A 1 289 ? 15.449 13.959 6.327 1.00 70.81 289 LEU A C 1
ATOM 2316 O O . LEU A 1 289 ? 15.969 13.823 7.429 1.00 70.81 289 LEU A O 1
ATOM 2320 N N . GLN A 1 290 ? 15.328 15.163 5.758 1.00 81.56 290 GLN A N 1
ATOM 2321 C CA . GLN A 1 290 ? 15.698 16.404 6.439 1.00 81.56 290 GLN A CA 1
ATOM 2322 C C . GLN A 1 290 ? 14.805 16.631 7.670 1.00 81.56 290 GLN A C 1
ATOM 2324 O O . GLN A 1 290 ? 13.582 16.480 7.593 1.00 81.56 290 GLN A O 1
ATOM 2329 N N . GLU A 1 291 ? 15.390 17.079 8.787 1.00 86.12 291 GLU A N 1
ATOM 2330 C CA . GLU A 1 291 ? 14.673 17.283 10.056 1.00 86.12 291 GLU A CA 1
ATOM 2331 C C . GLU A 1 291 ? 13.384 18.097 9.915 1.00 86.12 291 GLU A C 1
ATOM 2333 O O . GLU A 1 291 ? 12.375 17.771 10.531 1.00 86.12 291 GLU A O 1
ATOM 2338 N N . ASN A 1 292 ? 13.395 19.156 9.102 1.00 87.31 292 ASN A N 1
ATOM 2339 C CA . ASN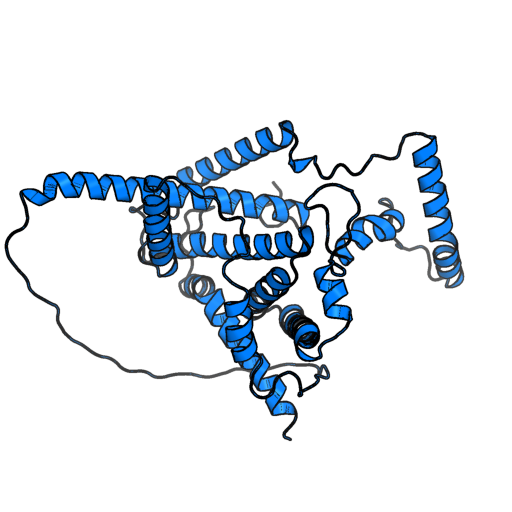 A 1 292 ? 12.233 20.024 8.905 1.00 87.31 292 ASN A CA 1
ATOM 2340 C C . ASN A 1 292 ? 11.057 19.286 8.246 1.00 87.31 292 ASN A C 1
ATOM 2342 O O . ASN A 1 292 ? 9.898 19.587 8.537 1.00 87.31 292 ASN A O 1
ATOM 2346 N N . GLN A 1 293 ? 11.342 18.297 7.395 1.00 84.31 293 GLN A N 1
ATOM 2347 C CA . GLN A 1 293 ? 10.324 17.442 6.795 1.00 84.31 293 GLN A CA 1
ATOM 2348 C C . GLN A 1 293 ? 9.843 16.389 7.808 1.00 84.31 293 GLN A C 1
ATOM 2350 O O . GLN A 1 293 ? 8.637 16.256 7.994 1.00 84.31 293 GLN A O 1
ATOM 2355 N N . ILE A 1 294 ? 10.744 15.768 8.580 1.00 86.94 294 ILE A N 1
ATOM 2356 C CA . ILE A 1 294 ? 10.385 14.839 9.673 1.00 86.94 294 ILE A CA 1
ATOM 2357 C C . ILE A 1 294 ? 9.505 15.527 10.735 1.00 86.94 294 ILE A C 1
ATOM 2359 O O . ILE A 1 294 ? 8.447 15.016 11.098 1.00 86.94 294 ILE A O 1
ATOM 2363 N N . LYS A 1 295 ? 9.882 16.729 11.192 1.00 91.00 295 LYS A N 1
ATOM 2364 C CA . LYS A 1 295 ? 9.116 17.556 12.146 1.00 91.00 295 LYS A CA 1
ATOM 2365 C C . LYS A 1 295 ? 7.724 17.912 11.604 1.00 91.00 295 LYS A C 1
ATOM 2367 O O . LYS A 1 295 ? 6.761 17.970 12.370 1.00 91.00 295 LYS A O 1
ATOM 2372 N N . LYS A 1 296 ? 7.596 18.114 10.286 1.00 89.44 296 LYS A N 1
ATOM 2373 C CA . LYS A 1 296 ? 6.311 18.355 9.612 1.00 89.44 296 LYS A CA 1
ATOM 2374 C C . LYS A 1 296 ? 5.469 17.083 9.488 1.00 89.44 296 LYS A C 1
ATOM 2376 O O . LYS A 1 296 ? 4.267 17.150 9.720 1.00 89.44 296 LYS A O 1
ATOM 2381 N N . ASP A 1 297 ? 6.072 15.943 9.158 1.00 89.38 297 ASP A N 1
ATOM 2382 C CA . ASP A 1 297 ? 5.372 14.655 9.085 1.00 89.38 297 ASP A CA 1
ATOM 2383 C C . ASP A 1 297 ? 4.902 14.167 10.453 1.00 89.38 297 ASP A C 1
ATOM 2385 O O . ASP A 1 297 ? 3.745 13.777 10.565 1.00 89.38 297 ASP A O 1
ATOM 2389 N N . LYS A 1 298 ? 5.715 14.295 11.511 1.00 92.38 298 LYS A N 1
ATOM 2390 C CA . LYS A 1 298 ? 5.281 13.990 12.884 1.00 92.38 298 LYS A CA 1
ATOM 2391 C C . LYS A 1 298 ? 4.077 14.842 13.297 1.00 92.38 298 LYS A C 1
ATOM 2393 O O . LYS A 1 298 ? 3.120 14.311 13.842 1.00 92.38 298 LYS A O 1
ATOM 2398 N N . ARG A 1 299 ? 4.076 16.144 12.976 1.00 94.12 299 ARG A N 1
ATOM 2399 C CA . ARG A 1 299 ? 2.906 17.007 13.215 1.00 94.12 299 ARG A CA 1
ATOM 2400 C C . ARG A 1 299 ? 1.680 16.506 12.446 1.00 94.12 299 ARG A C 1
ATOM 2402 O O . ARG A 1 299 ? 0.634 16.311 13.041 1.00 94.12 299 ARG A O 1
ATOM 2409 N N . HIS A 1 300 ? 1.815 16.243 11.145 1.00 92.88 300 HIS A N 1
ATOM 2410 C CA . HIS A 1 300 ? 0.705 15.730 10.335 1.00 92.88 300 HIS A CA 1
ATOM 2411 C C . HIS A 1 300 ? 0.168 14.383 10.860 1.00 92.88 300 HIS A C 1
ATOM 2413 O O . HIS A 1 300 ? -1.042 14.1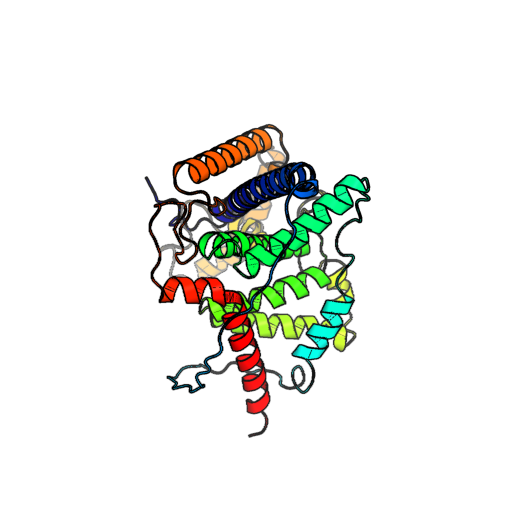84 10.855 1.00 92.88 300 HIS A O 1
ATOM 2419 N N . LEU A 1 301 ? 1.042 13.484 11.325 1.00 94.62 301 LEU A N 1
ATOM 2420 C CA . LEU A 1 301 ? 0.677 12.196 11.920 1.00 94.62 301 LEU A CA 1
ATOM 2421 C C . LEU A 1 301 ? -0.142 12.381 13.205 1.00 94.62 301 LEU A C 1
ATOM 2423 O O . LEU A 1 301 ? -1.232 11.826 13.301 1.00 94.62 301 LEU A O 1
ATOM 2427 N N . ASN A 1 302 ? 0.340 13.205 14.142 1.00 95.75 302 ASN A N 1
ATOM 2428 C CA . ASN A 1 302 ? -0.385 13.546 15.368 1.00 95.75 302 ASN A CA 1
ATOM 2429 C C . ASN A 1 302 ? -1.774 14.125 15.058 1.00 95.75 302 ASN A C 1
ATOM 2431 O O . ASN A 1 302 ? -2.771 13.593 15.532 1.00 95.75 302 ASN A O 1
ATOM 2435 N N . ASN A 1 303 ? -1.853 15.128 14.176 1.00 94.56 303 ASN A N 1
ATOM 2436 C CA . ASN A 1 303 ? -3.121 15.721 13.743 1.00 94.56 303 ASN A CA 1
ATOM 2437 C C . ASN A 1 303 ? -4.098 14.682 13.145 1.00 94.56 303 ASN A C 1
ATOM 2439 O O . ASN A 1 303 ? -5.306 14.805 13.340 1.00 94.56 303 ASN A O 1
ATOM 2443 N N . ILE A 1 304 ? -3.611 13.667 12.416 1.00 94.25 304 ILE A N 1
ATOM 2444 C CA . ILE A 1 304 ? -4.451 12.577 11.883 1.00 94.25 304 ILE A CA 1
ATOM 2445 C C . ILE A 1 304 ? -4.954 11.673 13.018 1.00 94.25 304 ILE A C 1
ATOM 2447 O O . ILE A 1 304 ? -6.144 11.375 13.053 1.00 94.25 304 ILE A O 1
ATOM 2451 N N . ILE A 1 305 ? -4.085 11.276 13.954 1.00 95.31 305 ILE A N 1
ATOM 2452 C CA . ILE A 1 305 ? -4.452 10.457 15.125 1.00 95.31 305 ILE A CA 1
ATOM 2453 C C . ILE A 1 305 ? -5.502 11.184 15.980 1.00 95.31 305 ILE A C 1
ATOM 2455 O O . ILE A 1 305 ? -6.532 10.604 16.313 1.00 95.31 305 ILE A O 1
ATOM 2459 N N . GLU A 1 306 ? -5.281 12.468 16.271 1.00 95.25 306 GLU A N 1
ATOM 2460 C CA . GLU A 1 306 ? -6.216 13.338 16.996 1.00 95.25 306 GLU A CA 1
ATOM 2461 C C . GLU A 1 306 ? -7.569 13.442 16.275 1.00 95.25 306 GLU A C 1
ATOM 2463 O O . GLU A 1 306 ? -8.608 13.276 16.906 1.00 95.25 306 GLU A O 1
ATOM 2468 N N . THR A 1 307 ? -7.571 13.638 14.949 1.00 93.75 307 THR A N 1
ATOM 2469 C CA . THR A 1 307 ? -8.813 13.705 14.153 1.00 93.75 307 THR A CA 1
ATOM 2470 C C . THR A 1 307 ? -9.580 12.380 14.189 1.00 93.75 307 THR A C 1
ATOM 2472 O O . THR A 1 307 ? -10.799 12.385 14.327 1.00 93.75 307 THR A O 1
ATOM 2475 N N . ILE A 1 308 ? -8.888 11.238 14.094 1.00 94.19 308 ILE A N 1
ATOM 2476 C CA . ILE A 1 308 ? -9.528 9.915 14.150 1.00 94.19 308 ILE A CA 1
ATOM 2477 C C . ILE A 1 308 ? -10.150 9.683 15.536 1.00 94.19 308 ILE A C 1
ATOM 2479 O O . ILE A 1 308 ? -11.327 9.336 15.607 1.00 94.19 308 ILE A O 1
ATOM 2483 N N . LYS A 1 309 ? -9.422 9.972 16.628 1.00 93.38 309 LYS A N 1
ATOM 2484 C CA . LYS A 1 309 ? -9.950 9.885 18.006 1.00 93.38 309 LYS A CA 1
ATOM 2485 C C . LYS A 1 309 ? -11.107 10.859 18.286 1.00 93.38 309 LYS A C 1
ATOM 2487 O O . LYS A 1 309 ? -11.918 10.588 19.160 1.00 93.38 309 LYS A O 1
ATOM 2492 N N . GLN A 1 310 ? -11.204 11.979 17.563 1.00 90.94 310 GLN A N 1
ATOM 2493 C CA . GLN A 1 310 ? -12.302 12.949 17.703 1.00 90.94 310 GLN A CA 1
ATOM 2494 C C . GLN A 1 310 ? -13.572 12.594 16.914 1.00 90.94 310 GLN A C 1
ATOM 2496 O O . GLN A 1 310 ? -14.644 13.075 17.272 1.00 90.94 310 GLN A O 1
ATOM 2501 N N . VAL A 1 311 ? -13.465 11.818 15.827 1.00 89.94 311 VAL A N 1
ATOM 2502 C CA . VAL A 1 311 ? -14.603 11.500 14.943 1.00 89.94 311 VAL A CA 1
ATOM 2503 C C . VAL A 1 311 ? -15.133 10.095 15.209 1.00 89.94 311 VAL A C 1
ATOM 2505 O O . VAL A 1 311 ? -16.302 9.948 15.552 1.00 89.94 311 VAL A O 1
ATOM 2508 N N . ILE A 1 312 ? -14.289 9.076 15.021 1.00 90.56 312 ILE A N 1
ATOM 2509 C CA . ILE A 1 312 ? -14.527 7.673 15.385 1.00 90.56 312 ILE A CA 1
ATOM 2510 C C . ILE A 1 312 ? -13.221 6.888 15.184 1.00 90.56 312 ILE A C 1
ATOM 2512 O O . ILE A 1 312 ? -12.657 6.862 14.088 1.00 90.56 312 ILE A O 1
ATOM 2516 N N . ASN A 1 313 ? -12.733 6.245 16.243 1.00 94.50 313 ASN A N 1
ATOM 2517 C CA . ASN A 1 313 ? -11.506 5.451 16.232 1.00 94.50 313 ASN A CA 1
ATOM 2518 C C . ASN A 1 313 ? -11.833 3.981 15.914 1.00 94.50 313 ASN A C 1
ATOM 2520 O O . ASN A 1 313 ? -12.448 3.337 16.758 1.00 94.50 313 ASN A O 1
ATOM 2524 N N . PRO A 1 314 ? -11.422 3.410 14.760 1.00 94.75 314 PRO A N 1
ATOM 2525 C CA . PRO A 1 314 ? -11.881 2.094 14.290 1.00 94.75 314 PRO A CA 1
ATOM 2526 C C . PRO A 1 314 ? -11.744 0.909 15.246 1.00 94.75 314 PRO A C 1
ATOM 2528 O O . PRO A 1 314 ? -12.359 -0.121 14.994 1.00 94.75 314 PRO A O 1
ATOM 2531 N N . PHE A 1 315 ? -10.914 1.031 16.281 1.00 95.75 315 PHE A N 1
ATOM 2532 C CA . PHE A 1 315 ? -10.527 -0.055 17.177 1.00 95.75 315 PHE A CA 1
ATOM 2533 C C . PHE A 1 315 ? -11.164 0.056 18.577 1.00 95.75 315 PHE A C 1
ATOM 2535 O O . PHE A 1 315 ? -10.954 -0.820 19.411 1.00 95.75 315 PHE A O 1
ATOM 2542 N N . GLU A 1 316 ? -11.955 1.101 18.846 1.00 91.25 316 GLU A N 1
ATOM 2543 C CA . GLU A 1 316 ? -12.633 1.272 20.136 1.00 91.25 316 GLU A CA 1
ATOM 2544 C C . GLU A 1 316 ? -13.776 0.269 20.348 1.00 91.25 316 GLU A C 1
ATOM 2546 O O . GLU A 1 316 ? -14.637 0.069 19.494 1.00 91.25 316 GLU A O 1
ATOM 2551 N N . GLN A 1 317 ? -13.827 -0.315 21.549 1.00 85.81 317 GLN A N 1
ATOM 2552 C CA . GLN A 1 317 ? -14.784 -1.368 21.922 1.00 85.81 317 GLN A CA 1
ATOM 2553 C C . GLN A 1 317 ? -16.253 -0.907 21.953 1.00 85.81 317 GLN A C 1
ATOM 2555 O O . GLN A 1 317 ? -17.153 -1.742 21.945 1.00 85.81 317 GLN A O 1
ATOM 2560 N N . ASN A 1 318 ? -16.494 0.408 21.983 1.00 86.88 318 ASN A N 1
ATOM 2561 C CA . ASN A 1 318 ? -17.824 1.018 22.085 1.00 86.88 318 ASN A CA 1
ATOM 2562 C C . ASN A 1 318 ? -18.535 1.180 20.725 1.00 86.88 318 ASN A C 1
ATOM 2564 O O . ASN A 1 318 ? -19.631 1.738 20.667 1.00 86.88 318 ASN A O 1
ATOM 2568 N N . ILE A 1 319 ? -17.905 0.750 19.629 1.00 90.00 319 ILE A N 1
ATOM 2569 C CA . ILE A 1 319 ? -18.459 0.830 18.274 1.00 90.00 319 ILE A CA 1
ATOM 2570 C C . ILE A 1 319 ? -19.317 -0.408 17.996 1.00 90.00 319 ILE A C 1
ATOM 2572 O O . ILE A 1 319 ? -18.930 -1.531 18.320 1.00 90.00 319 ILE A O 1
ATOM 2576 N N . ASP A 1 320 ? -20.466 -0.208 17.346 1.00 92.12 320 ASP A N 1
ATOM 2577 C CA . ASP A 1 320 ? -21.286 -1.301 16.821 1.00 92.12 320 ASP A CA 1
ATOM 2578 C C . ASP A 1 320 ? -20.462 -2.156 15.839 1.00 92.12 320 ASP A C 1
ATOM 2580 O O . ASP A 1 320 ? -20.082 -1.707 14.753 1.00 92.12 320 ASP A O 1
ATOM 2584 N N . LYS A 1 321 ? -20.176 -3.398 16.244 1.00 92.75 321 LYS A N 1
ATOM 2585 C CA . LYS A 1 321 ? -19.344 -4.346 15.492 1.00 92.75 321 LYS A CA 1
ATOM 2586 C C . LYS A 1 321 ? -19.976 -4.776 14.171 1.00 92.75 321 LYS A C 1
ATOM 2588 O O . LYS A 1 321 ? -19.243 -5.145 13.248 1.00 92.75 321 LYS A O 1
ATOM 2593 N N . ASP A 1 322 ? -21.304 -4.733 14.081 1.00 93.12 322 ASP A N 1
ATOM 2594 C CA . ASP A 1 322 ? -22.059 -5.174 12.915 1.00 93.12 322 ASP A CA 1
ATOM 2595 C C . ASP A 1 322 ? -22.164 -4.121 11.816 1.00 93.12 322 ASP A C 1
ATOM 2597 O O . ASP A 1 322 ? -22.541 -4.451 10.685 1.00 93.12 322 ASP A O 1
ATOM 2601 N N . GLN A 1 323 ? -21.757 -2.888 12.106 1.00 94.12 323 GLN A N 1
ATOM 2602 C CA . GLN A 1 323 ? -21.726 -1.785 11.160 1.00 94.12 323 GLN A CA 1
ATOM 2603 C C . GLN A 1 323 ? -20.291 -1.364 10.813 1.00 94.12 323 GLN A C 1
ATOM 2605 O O . GLN A 1 323 ? -19.345 -1.493 11.595 1.00 94.12 323 GLN A O 1
ATOM 2610 N N . MET A 1 324 ? -20.120 -0.865 9.587 1.00 95.75 324 MET A N 1
ATOM 2611 C CA . MET A 1 324 ? -18.846 -0.345 9.096 1.00 95.75 324 MET A CA 1
ATOM 2612 C C . MET A 1 324 ? -18.945 1.174 8.952 1.00 95.75 324 MET A C 1
ATOM 2614 O O . MET A 1 324 ? -19.581 1.680 8.026 1.00 95.75 324 MET A O 1
ATOM 2618 N N . PHE A 1 325 ? -18.331 1.906 9.877 1.00 95.06 325 PHE A N 1
ATOM 2619 C CA . PHE A 1 325 ? -18.407 3.365 9.943 1.00 95.06 325 PHE A CA 1
ATOM 2620 C C . PHE A 1 325 ? -17.259 4.045 9.195 1.00 95.06 325 PHE A C 1
ATOM 2622 O O . PHE A 1 325 ? -16.140 3.551 9.147 1.00 95.06 325 PHE A O 1
ATOM 2629 N N . ASN A 1 326 ? -17.515 5.227 8.641 1.00 93.31 326 ASN A N 1
ATOM 2630 C CA . ASN A 1 326 ? -16.524 6.031 7.935 1.00 93.31 326 ASN A CA 1
ATOM 2631 C C . ASN A 1 326 ? -15.793 7.011 8.882 1.00 93.31 326 ASN A C 1
ATOM 2633 O O . ASN A 1 326 ? -16.410 7.950 9.389 1.00 93.31 326 ASN A O 1
ATOM 2637 N N . ILE A 1 327 ? -14.466 6.873 9.039 1.00 91.19 327 ILE A N 1
ATOM 2638 C CA . ILE A 1 327 ? -13.642 7.685 9.975 1.00 91.19 327 ILE A CA 1
ATOM 2639 C C . ILE A 1 327 ? -13.626 9.200 9.726 1.00 91.19 327 ILE A C 1
ATOM 2641 O O . ILE A 1 327 ? -13.100 9.950 10.540 1.00 91.19 327 ILE A O 1
ATOM 2645 N N . SER A 1 328 ? -14.150 9.677 8.596 1.00 87.56 328 SER A N 1
ATOM 2646 C CA . SER A 1 328 ? -14.208 11.109 8.272 1.00 87.56 328 SER A CA 1
ATOM 2647 C C . SER A 1 328 ? -15.595 11.721 8.475 1.00 87.56 328 SER A C 1
ATOM 2649 O O . SER A 1 328 ? -15.749 12.926 8.296 1.00 87.56 328 SER A O 1
ATOM 2651 N N . THR A 1 329 ? -16.613 10.914 8.798 1.00 88.62 329 THR A N 1
ATOM 2652 C CA . THR A 1 329 ? -18.012 11.373 8.892 1.00 88.62 329 THR A CA 1
ATOM 2653 C C . THR A 1 329 ? -18.837 10.719 10.004 1.00 88.62 329 THR A C 1
ATOM 2655 O O . THR A 1 329 ? -19.954 11.172 10.242 1.00 88.62 329 THR A O 1
ATOM 2658 N N . GLY A 1 330 ? -18.348 9.651 10.645 1.00 87.56 330 GLY A N 1
ATOM 2659 C CA . GLY A 1 330 ? -19.095 8.880 11.648 1.00 87.56 330 GLY A CA 1
ATOM 2660 C C . GLY A 1 330 ? -20.298 8.105 11.091 1.00 87.56 330 GLY A C 1
ATOM 2661 O O . GLY A 1 330 ? -21.067 7.533 11.855 1.00 87.56 330 GLY A O 1
ATOM 2662 N N . LYS A 1 331 ? -20.500 8.087 9.765 1.00 91.62 331 LYS A N 1
ATOM 2663 C CA . LYS A 1 331 ? -21.661 7.450 9.127 1.00 91.62 331 LYS A CA 1
ATOM 2664 C C . LYS A 1 331 ? -21.387 5.992 8.779 1.00 91.62 331 LYS A C 1
ATOM 2666 O O . LYS A 1 331 ? -20.313 5.672 8.274 1.00 91.62 331 LYS A O 1
ATOM 2671 N N . SER A 1 332 ? -22.386 5.145 9.009 1.00 94.25 332 SER A N 1
ATOM 2672 C CA . SER A 1 332 ? -22.394 3.739 8.599 1.00 94.25 332 SER A CA 1
ATOM 2673 C C . SER A 1 332 ? -22.517 3.594 7.077 1.00 94.25 332 SER A C 1
ATOM 2675 O O . SER A 1 332 ? -23.195 4.393 6.421 1.00 94.25 332 SER A O 1
ATOM 2677 N N . ALA A 1 333 ? -21.849 2.592 6.511 1.00 93.69 333 ALA A N 1
ATOM 2678 C CA . ALA A 1 333 ? -21.956 2.199 5.110 1.00 93.69 333 ALA A CA 1
ATOM 2679 C C . ALA A 1 333 ? -23.117 1.212 4.878 1.00 93.69 333 ALA A C 1
ATOM 2681 O O . ALA A 1 333 ? -23.549 0.502 5.784 1.00 93.69 333 ALA A O 1
ATOM 2682 N N . SER A 1 334 ? -23.619 1.132 3.641 1.00 95.25 334 SER A N 1
ATOM 2683 C CA . SER A 1 334 ? -24.633 0.131 3.285 1.00 95.25 334 SER A CA 1
ATOM 2684 C C . SER A 1 334 ? -24.045 -1.283 3.278 1.00 95.25 334 SER A C 1
ATOM 2686 O O . SER A 1 334 ? -22.863 -1.462 2.986 1.00 95.25 334 SER A O 1
ATOM 2688 N N . ALA A 1 335 ? -24.878 -2.300 3.530 1.00 94.44 335 ALA A N 1
ATOM 2689 C CA . ALA A 1 335 ? -24.448 -3.702 3.584 1.00 94.44 335 ALA A CA 1
ATOM 2690 C C . ALA A 1 335 ? -23.649 -4.137 2.338 1.00 94.44 335 ALA A C 1
ATOM 2692 O O . ALA A 1 335 ? -22.557 -4.674 2.478 1.00 94.44 335 ALA A O 1
ATOM 2693 N N . HIS A 1 336 ? -24.128 -3.806 1.133 1.00 94.56 336 HIS A N 1
ATOM 2694 C CA . HIS A 1 336 ? -23.429 -4.077 -0.134 1.00 94.56 336 HIS A CA 1
ATOM 2695 C C . HIS A 1 336 ? -22.046 -3.404 -0.223 1.00 94.56 336 HIS A C 1
ATOM 2697 O O . HIS A 1 336 ? -21.108 -3.970 -0.777 1.00 94.56 336 HIS A O 1
ATOM 2703 N N . VAL A 1 337 ? -21.899 -2.169 0.272 1.00 94.44 337 VAL A N 1
ATOM 2704 C CA . VAL A 1 337 ? -20.604 -1.463 0.254 1.00 94.44 337 VAL A CA 1
ATOM 2705 C C . VAL A 1 337 ? -19.649 -2.063 1.286 1.00 94.44 337 VAL A C 1
ATOM 2707 O O . VAL A 1 337 ? -18.463 -2.197 0.999 1.00 94.44 337 VAL A O 1
ATOM 2710 N N . THR A 1 338 ? -20.163 -2.454 2.453 1.00 95.56 338 THR A N 1
ATOM 2711 C CA . THR A 1 338 ? -19.402 -3.151 3.496 1.00 95.56 338 THR A CA 1
ATOM 2712 C C . THR A 1 338 ? -18.887 -4.500 2.998 1.00 95.56 338 THR A C 1
ATOM 2714 O O . THR A 1 338 ? -17.685 -4.737 3.053 1.00 95.56 338 THR A O 1
ATOM 2717 N N . ASP A 1 339 ? -19.764 -5.342 2.446 1.00 94.94 339 ASP A N 1
ATOM 2718 C CA . ASP A 1 339 ? -19.400 -6.646 1.883 1.00 94.94 339 ASP A CA 1
ATOM 2719 C C . ASP A 1 339 ? -18.318 -6.523 0.798 1.00 94.94 339 ASP A C 1
ATOM 2721 O O . ASP A 1 339 ? -17.235 -7.091 0.937 1.00 94.94 339 ASP A O 1
ATOM 2725 N N . PHE A 1 340 ? -18.547 -5.687 -0.223 1.00 94.88 340 PHE A N 1
ATOM 2726 C CA . PHE A 1 340 ? -17.583 -5.470 -1.306 1.00 94.88 340 PHE A CA 1
ATOM 2727 C C . PHE A 1 340 ? -16.199 -5.013 -0.812 1.00 94.88 340 PHE A C 1
ATOM 2729 O O . PHE A 1 340 ? -15.177 -5.418 -1.370 1.00 94.88 340 PHE A O 1
ATOM 2736 N N . LEU A 1 341 ? -16.149 -4.147 0.206 1.00 94.88 341 LEU A N 1
ATOM 2737 C CA . LEU A 1 341 ? -14.888 -3.604 0.712 1.00 94.88 341 LEU A CA 1
ATOM 2738 C C . LEU A 1 341 ? -14.129 -4.602 1.591 1.00 94.88 341 LEU A C 1
ATOM 2740 O O . LEU A 1 341 ? -12.906 -4.672 1.475 1.00 94.88 341 LEU A O 1
ATOM 2744 N N . LEU A 1 342 ? -14.822 -5.396 2.410 1.00 95.44 342 LEU A N 1
ATOM 2745 C CA . LEU A 1 342 ? -14.202 -6.465 3.200 1.00 95.44 342 LEU A CA 1
ATOM 2746 C C . LEU A 1 342 ? -13.712 -7.605 2.290 1.00 95.44 342 LEU A C 1
ATOM 2748 O O . LEU A 1 342 ? -12.555 -8.015 2.364 1.00 95.44 342 LEU A O 1
ATOM 2752 N N . ASN A 1 343 ? -14.539 -8.034 1.333 1.00 94.31 343 ASN A N 1
ATOM 2753 C CA . ASN A 1 343 ? -14.237 -9.124 0.401 1.00 94.31 343 ASN A CA 1
ATOM 2754 C C . ASN A 1 343 ? -13.406 -8.709 -0.833 1.00 94.31 343 ASN A C 1
ATOM 2756 O O . ASN A 1 343 ? -13.290 -9.470 -1.793 1.00 94.31 343 ASN A O 1
ATOM 2760 N N . ILE A 1 344 ? -12.775 -7.527 -0.838 1.00 92.94 344 ILE A N 1
ATOM 2761 C CA . ILE A 1 344 ? -12.041 -7.018 -2.013 1.00 92.94 344 ILE A CA 1
ATOM 2762 C C . ILE A 1 344 ? -10.904 -7.956 -2.470 1.00 92.94 344 ILE A C 1
ATOM 2764 O O . ILE A 1 344 ? -10.695 -8.136 -3.669 1.00 92.94 344 ILE A O 1
ATOM 2768 N N . SER A 1 345 ? -10.185 -8.583 -1.532 1.00 88.06 345 SER A N 1
ATOM 2769 C CA . SER A 1 345 ? -9.028 -9.441 -1.828 1.00 88.06 345 SER A CA 1
ATOM 2770 C C . SER A 1 345 ? -9.448 -10.816 -2.354 1.00 88.06 345 SER A C 1
ATOM 2772 O O . SER A 1 345 ? -8.879 -11.305 -3.331 1.00 88.06 345 SER A O 1
ATOM 2774 N N . SER A 1 346 ? -10.472 -11.424 -1.747 1.00 91.62 346 SER A N 1
ATOM 2775 C CA . SER A 1 346 ? -11.050 -12.706 -2.171 1.00 91.62 346 SER A CA 1
ATOM 2776 C C . SER A 1 346 ? -11.739 -12.571 -3.533 1.00 91.62 346 SER A C 1
ATOM 2778 O O . SER A 1 346 ? -11.446 -13.343 -4.446 1.00 91.62 346 SER A O 1
ATOM 2780 N N . LEU A 1 347 ? -12.554 -11.526 -3.719 1.00 93.50 347 LEU A N 1
ATOM 2781 C CA . LEU A 1 347 ? -13.185 -11.179 -4.997 1.00 93.50 347 LEU A CA 1
ATOM 2782 C C . LEU A 1 347 ? -12.152 -10.910 -6.104 1.00 93.50 347 LEU A C 1
ATOM 2784 O O . LEU A 1 347 ? -12.357 -11.304 -7.253 1.00 93.50 347 LEU A O 1
ATOM 2788 N N . GLY A 1 348 ? -11.049 -10.238 -5.764 1.00 92.50 348 GLY A N 1
ATOM 2789 C CA . GLY A 1 348 ? -9.928 -9.985 -6.667 1.00 92.50 348 GLY A CA 1
ATOM 2790 C C . GLY A 1 348 ? -9.246 -11.268 -7.132 1.00 92.50 348 GLY A C 1
ATOM 2791 O O . GLY A 1 348 ? -9.150 -11.504 -8.336 1.00 92.50 348 GLY A O 1
ATOM 2792 N N . SER A 1 349 ? -8.859 -12.124 -6.182 1.00 90.88 349 SER A N 1
ATOM 2793 C CA . SER A 1 349 ? -8.205 -13.413 -6.444 1.00 90.88 349 SER A CA 1
ATOM 2794 C C . SER A 1 349 ? -9.092 -14.371 -7.240 1.00 90.88 349 SER A C 1
ATOM 2796 O O . SER A 1 349 ? -8.649 -14.927 -8.243 1.00 90.88 349 SER A O 1
ATOM 2798 N N . ALA A 1 350 ? -10.377 -14.492 -6.892 1.00 92.31 350 ALA A N 1
ATOM 2799 C CA . ALA A 1 350 ? -11.326 -15.315 -7.642 1.00 92.31 350 ALA A CA 1
ATOM 2800 C C . ALA A 1 350 ? -11.451 -14.863 -9.111 1.00 92.31 350 ALA A C 1
ATOM 2802 O O . ALA A 1 350 ? -11.364 -15.682 -10.028 1.00 92.31 350 ALA A O 1
ATOM 2803 N N . LYS A 1 351 ? -11.580 -13.549 -9.353 1.00 92.56 351 LYS A N 1
ATOM 2804 C CA . LYS A 1 351 ? -11.631 -12.972 -10.708 1.00 92.56 351 LYS A CA 1
ATOM 2805 C C . LYS A 1 351 ? -10.312 -13.133 -11.473 1.00 92.56 351 LYS A C 1
ATOM 2807 O O . LYS A 1 351 ? -10.355 -13.464 -12.656 1.00 92.56 351 LYS A O 1
ATOM 2812 N N . LYS A 1 352 ? -9.162 -12.939 -10.815 1.00 90.94 352 LYS A N 1
ATOM 2813 C CA . LYS A 1 352 ? -7.823 -13.173 -11.386 1.00 90.94 352 LYS A CA 1
ATOM 2814 C C . LYS A 1 352 ? -7.678 -14.619 -11.852 1.00 90.94 352 LYS A C 1
ATOM 2816 O O . LYS A 1 352 ? -7.313 -14.860 -12.998 1.00 90.94 352 LYS A O 1
ATOM 2821 N N . ASN A 1 353 ? -7.986 -15.570 -10.973 1.00 88.38 353 ASN A N 1
ATOM 2822 C CA . ASN A 1 353 ? -7.796 -16.993 -11.236 1.00 88.38 353 ASN A CA 1
ATOM 2823 C C . ASN A 1 353 ? -8.746 -17.480 -12.339 1.00 88.38 353 ASN A C 1
ATOM 2825 O O . ASN A 1 353 ? -8.305 -18.182 -13.244 1.00 88.38 353 ASN A O 1
ATOM 2829 N N . LYS A 1 354 ? -10.009 -17.023 -12.338 1.00 90.25 354 LYS A N 1
ATOM 2830 C CA . LYS A 1 354 ? -10.952 -17.275 -13.438 1.00 90.25 354 LYS A CA 1
ATOM 2831 C C . LYS A 1 354 ? -10.425 -16.752 -14.780 1.00 90.25 354 LYS A C 1
ATOM 2833 O O . LYS A 1 354 ? -10.420 -17.502 -15.747 1.00 90.25 354 LYS A O 1
ATOM 2838 N N . PHE A 1 355 ? -9.933 -15.511 -14.831 1.00 89.12 355 PHE A N 1
ATOM 2839 C CA . PHE A 1 355 ? -9.353 -14.943 -16.054 1.00 89.12 355 PHE A CA 1
ATOM 2840 C C . PHE A 1 355 ? -8.124 -15.727 -16.548 1.00 89.12 355 PHE A C 1
ATOM 2842 O O . PHE A 1 355 ? -7.960 -15.908 -17.750 1.00 89.12 355 PHE A O 1
ATOM 2849 N N . ILE A 1 356 ? -7.274 -16.215 -15.636 1.00 84.12 356 ILE A N 1
ATOM 2850 C CA . ILE A 1 356 ? -6.124 -17.059 -15.990 1.00 84.12 356 ILE A CA 1
ATOM 2851 C C . ILE A 1 356 ? -6.589 -18.369 -16.643 1.00 84.12 356 ILE A C 1
ATOM 2853 O O . ILE A 1 356 ? -6.080 -18.713 -17.703 1.00 84.12 356 ILE A O 1
ATOM 2857 N N . VAL A 1 357 ? -7.582 -19.062 -16.072 1.00 83.44 357 VAL A N 1
ATOM 2858 C CA . VAL A 1 357 ? -8.138 -20.295 -16.665 1.00 83.44 357 VAL A CA 1
ATOM 2859 C C . VAL A 1 357 ? -8.778 -20.017 -18.032 1.00 83.44 357 VAL A C 1
ATOM 2861 O O . VAL A 1 357 ? -8.453 -20.689 -19.008 1.00 83.44 357 VAL A O 1
ATOM 2864 N N . GLU A 1 358 ? -9.598 -18.966 -18.145 1.00 84.62 358 GLU A N 1
ATOM 2865 C CA . GLU A 1 358 ? -10.227 -18.563 -19.414 1.00 84.62 358 GLU A CA 1
ATOM 2866 C C . GLU A 1 358 ? -9.200 -18.254 -20.522 1.00 84.62 358 GLU A C 1
ATOM 2868 O O . GLU A 1 358 ? -9.460 -18.524 -21.694 1.00 84.62 358 GLU A O 1
ATOM 2873 N N . CYS A 1 359 ? -8.019 -17.724 -20.180 1.00 79.44 359 CYS A N 1
ATOM 2874 C CA . CYS A 1 359 ? -6.932 -17.502 -21.139 1.00 79.44 359 CYS A CA 1
ATOM 2875 C C . CYS A 1 359 ? -6.284 -18.796 -21.664 1.00 79.44 359 CYS A C 1
ATOM 2877 O O . CYS A 1 359 ? -5.713 -18.769 -22.755 1.00 79.44 359 CYS A O 1
ATOM 2879 N N . ASN A 1 360 ? -6.385 -19.907 -20.932 1.00 67.75 360 ASN A N 1
ATOM 2880 C CA . ASN A 1 360 ? -5.786 -21.193 -21.299 1.00 67.75 360 ASN A CA 1
ATOM 2881 C C . ASN A 1 360 ? -6.706 -21.980 -22.237 1.00 67.75 360 ASN A C 1
ATOM 2883 O O . ASN A 1 360 ? -6.285 -22.450 -23.296 1.00 67.75 360 ASN A O 1
ATOM 2887 N N . ASP A 1 361 ? -7.985 -22.067 -21.869 1.00 59.41 361 ASP A N 1
ATOM 2888 C CA . ASP A 1 361 ? -8.999 -22.857 -22.575 1.00 59.41 361 ASP A CA 1
ATOM 2889 C C . ASP A 1 361 ? -9.255 -22.357 -24.009 1.00 59.41 361 ASP A C 1
ATOM 2891 O O . ASP A 1 361 ? -9.674 -23.117 -24.885 1.00 59.41 361 ASP A O 1
ATOM 2895 N N . VAL A 1 362 ? -8.973 -21.076 -24.270 1.00 55.72 362 VAL A N 1
ATOM 2896 C CA . VAL A 1 362 ? -9.161 -20.398 -25.567 1.00 55.72 362 VAL A CA 1
ATOM 2897 C C . VAL A 1 362 ? -8.281 -20.957 -26.698 1.00 55.72 362 VAL A C 1
ATOM 2899 O O . VAL A 1 362 ? -8.555 -20.664 -27.860 1.00 55.72 362 VAL A O 1
ATOM 2902 N N . VAL A 1 363 ? -7.268 -21.780 -26.400 1.00 44.16 363 VAL A N 1
ATOM 2903 C CA . VAL A 1 363 ? -6.378 -22.388 -27.413 1.00 44.16 363 VAL A CA 1
ATOM 2904 C C . VAL A 1 363 ? -6.745 -23.834 -27.786 1.00 44.16 363 VAL A C 1
ATOM 2906 O O . VAL A 1 363 ? -6.291 -24.329 -28.815 1.00 44.16 363 VAL A O 1
ATOM 2909 N N . PHE A 1 364 ? -7.622 -24.504 -27.034 1.00 34.28 364 PHE A N 1
ATOM 2910 C CA . PHE A 1 364 ? -8.049 -25.883 -27.323 1.00 34.28 364 PHE A CA 1
ATOM 2911 C C . PHE A 1 364 ? -9.351 -25.970 -28.155 1.00 34.28 364 PHE A C 1
ATOM 2913 O O . PHE A 1 364 ? -10.129 -26.914 -27.991 1.00 34.28 364 PHE A O 1
ATOM 2920 N N . LYS A 1 365 ? -9.607 -24.992 -29.041 1.00 31.23 365 LYS A N 1
ATOM 2921 C CA . LYS A 1 365 ? -10.772 -24.931 -29.952 1.00 31.23 365 LYS A CA 1
ATOM 2922 C C . LYS A 1 365 ? -10.434 -24.342 -31.321 1.00 31.23 365 LYS A C 1
ATOM 2924 O O . LYS A 1 365 ? -9.728 -23.313 -31.349 1.00 31.23 365 LYS A O 1
#

Organism: Euphydryas editha (NCBI:txid104508)

Sequence (365 aa):
MNNFIDSKHFNRCKRLHPLISAALQILHFEQYLSHLQLLNDKHDTSNEAVSKNEALEGNASLSEDDPTMAQENSSRINFDPNIFGEDLSAFMNTALHEISPEVNEQIDFPDSLKDIFKGYKEYCTVTLEGGHGKTAQYYFQYTQLVNLFLRFSRSIRCSNYELYLDSLYNMCDLFFALNQPNYARYSILYLSNLIKLKIDGSPLLHEFRQGAFGIRRTKAKLARSPVDLSLEQTINADAGNTLTGVTHFTNSISARQKWALSHGMRTKILTSVKEETGLLSKDDTSRCLQENQIKKDKRHLNNIIETIKQVINPFEQNIDKDQMFNISTGKSASAHVTDFLLNISSLGSAKKNKFIVECNDVVFK

Secondary structure (DSSP, 8-state):
---SS----HHHHHHHHHHHHHHHHHHHHHHHHHHHHHHHHHHHHHTS--------------------------PPPP--GGGTTT-HHHHHHHHHHHH-S-SS------HHHHHHHHHHHHHHHHHHTTTT-HHHHHHHHHHHHHHHHHHHHHHHHHT-HHHHHHHHHHHHHHHHHTT-HHHHHHHHHHHHHHHHHHHTT-THHHHHHTTTTEEE-SSSTT-EEEHHHHHIIIIIHHHS-SS-SSSSS-S-HHHHHHHHHHHHHHHHHHHHHHHHTT------TTTTTSHHHHHHHHHHHHHHHHHHHHH--TT-TTS-TTS-B-TTT-PBPPHHHHHHHHTHHHHHHHHHHHHHHHHHHTT--